Protein AF-A0A1I2LD81-F1 (afdb_monomer)

Solvent-accessible surface area (backbone atoms only — not comparable to full-atom values): 12074 Å² total; per-residue (Å²): 134,59,71,68,62,52,51,49,50,54,50,24,44,65,68,72,75,46,76,76,56,93,88,50,62,70,65,52,52,51,49,72,71,30,67,67,53,53,51,52,40,50,51,53,49,53,51,50,50,54,52,34,55,71,66,38,46,52,46,45,42,50,28,49,77,66,76,41,38,69,60,53,52,53,57,57,70,65,45,96,75,73,66,91,53,71,86,54,43,44,55,52,52,25,57,60,34,59,76,46,90,52,67,64,58,20,34,46,16,48,46,54,40,46,50,50,44,27,74,74,65,40,85,58,77,41,76,39,70,34,64,36,68,58,67,66,43,54,49,19,34,73,69,72,44,80,72,70,88,77,89,70,77,39,48,22,35,36,41,32,25,67,89,38,99,76,37,47,50,80,42,81,52,61,79,79,62,62,70,60,58,79,73,66,73,81,83,76,85,77,77,82,79,80,78,80,80,77,86,75,86,134

Radius of gyration: 21.98 Å; Cα contacts (8 Å, |Δi|>4): 200; chains: 1; bounding box: 61×32×63 Å

Structure (mmCIF, N/CA/C/O backbone):
data_AF-A0A1I2LD81-F1
#
_entry.id   AF-A0A1I2LD81-F1
#
loop_
_atom_site.group_PDB
_atom_site.id
_atom_site.type_symbol
_atom_site.label_atom_id
_atom_site.label_alt_id
_atom_site.label_comp_id
_atom_site.label_asym_id
_atom_site.label_entity_id
_atom_site.label_seq_id
_atom_site.pdbx_PDB_ins_code
_atom_site.Cartn_x
_atom_site.Cartn_y
_atom_site.Cartn_z
_atom_site.occupancy
_atom_site.B_iso_or_equiv
_atom_site.auth_seq_id
_atom_site.auth_comp_id
_atom_site.auth_asym_id
_atom_site.auth_atom_id
_atom_site.pdbx_PDB_model_num
ATOM 1 N N . MET A 1 1 ? -30.882 -4.136 26.317 1.00 70.12 1 MET A N 1
ATOM 2 C CA . MET A 1 1 ? -29.843 -4.121 25.268 1.00 70.12 1 MET A CA 1
ATOM 3 C C . MET A 1 1 ? -29.285 -5.523 25.157 1.00 70.12 1 MET A C 1
ATOM 5 O O . MET A 1 1 ? -28.938 -6.086 26.187 1.00 70.12 1 MET A O 1
ATOM 9 N N . ASP A 1 2 ? -29.280 -6.102 23.961 1.00 90.06 2 ASP A N 1
ATOM 10 C CA . ASP A 1 2 ? -28.695 -7.424 23.736 1.00 90.06 2 ASP A CA 1
ATOM 11 C C . ASP A 1 2 ? -27.157 -7.350 23.643 1.00 90.06 2 ASP A C 1
ATOM 13 O O . ASP A 1 2 ? -26.572 -6.286 23.409 1.00 90.06 2 ASP A O 1
ATOM 17 N N . LEU A 1 3 ? -26.501 -8.493 23.841 1.00 92.25 3 LEU A N 1
ATOM 18 C CA . LEU A 1 3 ? -25.042 -8.606 23.835 1.00 92.25 3 LEU A CA 1
ATOM 19 C C . LEU A 1 3 ? -24.419 -8.217 22.484 1.00 92.25 3 LEU A C 1
ATOM 21 O O . LEU A 1 3 ? -23.348 -7.613 22.459 1.00 92.25 3 LEU A O 1
ATOM 25 N N . ALA A 1 4 ? -25.073 -8.530 21.366 1.00 92.94 4 ALA A N 1
ATOM 26 C CA . ALA A 1 4 ? -24.532 -8.246 20.040 1.00 92.94 4 ALA A CA 1
ATOM 27 C C . ALA A 1 4 ? -24.503 -6.735 19.764 1.00 92.94 4 ALA A C 1
ATOM 29 O O . ALA A 1 4 ? -23.520 -6.214 19.237 1.00 92.94 4 ALA A O 1
ATOM 30 N N . SER A 1 5 ? -25.549 -6.013 20.164 1.00 90.94 5 SER A N 1
ATOM 31 C CA . SER A 1 5 ? -25.609 -4.551 20.118 1.00 90.94 5 SER A CA 1
ATOM 32 C C . SER A 1 5 ? -24.513 -3.923 20.984 1.00 90.94 5 SER A C 1
ATOM 34 O O . SER A 1 5 ? -23.819 -3.013 20.536 1.00 90.94 5 SER A O 1
ATOM 36 N N . HIS A 1 6 ? -24.283 -4.467 22.183 1.00 92.69 6 HIS A N 1
ATOM 37 C CA . HIS A 1 6 ? -23.197 -4.027 23.060 1.00 92.69 6 HIS A CA 1
ATOM 38 C C . HIS A 1 6 ? -21.809 -4.213 22.426 1.00 92.69 6 HIS A C 1
ATOM 40 O O . HIS A 1 6 ? -21.008 -3.279 22.388 1.00 92.69 6 HIS A O 1
ATOM 46 N N . GLN A 1 7 ? -21.539 -5.393 21.862 1.00 91.88 7 GLN A N 1
ATOM 47 C CA . GLN A 1 7 ? -20.273 -5.696 21.189 1.00 91.88 7 GLN A CA 1
ATOM 48 C C . GLN A 1 7 ? -20.035 -4.810 19.961 1.00 91.88 7 GLN A C 1
ATOM 50 O O . GLN A 1 7 ? -18.914 -4.354 19.750 1.00 91.88 7 GLN A O 1
ATOM 55 N N . ARG A 1 8 ? -21.078 -4.523 19.170 1.00 91.06 8 ARG A N 1
ATOM 56 C CA . ARG A 1 8 ? -20.973 -3.618 18.015 1.00 91.06 8 ARG A CA 1
ATOM 57 C C . ARG A 1 8 ? -20.619 -2.197 18.430 1.00 91.06 8 ARG A C 1
ATOM 59 O O . ARG A 1 8 ? -19.756 -1.600 17.796 1.00 91.06 8 ARG A O 1
ATOM 66 N N . ILE A 1 9 ? -21.234 -1.681 19.494 1.00 92.81 9 ILE A N 1
ATOM 67 C CA . ILE A 1 9 ? -20.924 -0.341 20.008 1.00 92.81 9 ILE A CA 1
ATOM 68 C C . ILE A 1 9 ? -19.476 -0.283 20.501 1.00 92.81 9 ILE A C 1
ATOM 70 O O . ILE A 1 9 ? -18.735 0.614 20.108 1.00 92.81 9 ILE A O 1
ATOM 74 N N . LEU A 1 10 ? -19.036 -1.260 21.299 1.00 92.00 10 LEU A N 1
ATOM 75 C CA . LEU A 1 10 ? -17.651 -1.314 21.779 1.00 92.00 10 LEU A CA 1
ATOM 76 C C . LEU A 1 10 ? -16.633 -1.444 20.638 1.00 92.00 10 LEU A C 1
ATOM 78 O O . LEU A 1 10 ? -15.607 -0.765 20.647 1.00 92.00 10 LEU A O 1
ATOM 82 N N . LEU A 1 11 ? -16.920 -2.268 19.629 1.00 88.50 11 LEU A N 1
ATOM 83 C CA . LEU A 1 11 ? -16.078 -2.377 18.440 1.00 88.50 11 LEU A CA 1
ATOM 84 C C . LEU A 1 11 ? -16.066 -1.068 17.638 1.00 88.50 11 LEU A C 1
ATOM 86 O O . LEU A 1 11 ? -15.013 -0.653 17.160 1.00 88.50 11 LEU A O 1
ATOM 90 N N . GLY A 1 12 ? -17.215 -0.404 17.508 1.00 88.94 12 GLY A N 1
ATOM 91 C CA . GLY A 1 12 ? -17.335 0.894 16.851 1.00 88.94 12 GLY A CA 1
ATOM 92 C C . GLY A 1 12 ? -16.514 1.971 17.559 1.00 88.94 12 GLY A C 1
ATOM 93 O O . GLY A 1 12 ? -15.786 2.721 16.908 1.00 88.94 12 GLY A O 1
ATOM 94 N N . LEU A 1 13 ? -16.542 1.976 18.896 1.00 90.50 13 LEU A N 1
ATOM 95 C CA . LEU A 1 13 ? -15.672 2.805 19.726 1.00 90.50 13 LEU A CA 1
ATOM 96 C C . LEU A 1 13 ? -14.201 2.470 19.456 1.00 90.50 13 LEU A C 1
ATOM 98 O O . LEU A 1 13 ? -13.441 3.358 19.094 1.00 90.50 13 LEU A O 1
ATOM 102 N N . MET A 1 14 ? -13.786 1.207 19.515 1.00 87.50 14 MET A N 1
ATOM 103 C CA . MET A 1 14 ? -12.404 0.815 19.194 1.00 87.50 14 MET A CA 1
ATOM 104 C C . MET A 1 14 ? -11.953 1.259 17.793 1.00 87.50 14 MET A C 1
ATOM 106 O O . MET A 1 14 ? -10.804 1.648 17.613 1.00 87.50 14 MET A O 1
ATOM 110 N N . ARG A 1 15 ? -12.854 1.250 16.805 1.00 82.25 15 ARG A N 1
ATOM 111 C CA . ARG A 1 15 ? -12.568 1.631 15.410 1.00 82.25 15 ARG A CA 1
ATOM 112 C C . ARG A 1 15 ? -12.744 3.121 15.109 1.00 82.25 15 ARG A C 1
ATOM 114 O O . ARG A 1 15 ? -12.556 3.505 13.963 1.00 82.25 15 ARG A O 1
ATOM 121 N N . SER A 1 16 ? -13.137 3.934 16.089 1.00 84.81 16 SER A N 1
ATOM 122 C CA . SER A 1 16 ? -13.502 5.350 15.897 1.00 84.81 16 SER A CA 1
ATOM 123 C C . SER A 1 16 ? -14.639 5.580 14.886 1.00 84.81 16 SER A C 1
ATOM 125 O O . SER A 1 16 ? -14.754 6.661 14.330 1.00 84.81 16 SER A O 1
ATOM 127 N N . THR A 1 17 ? -15.503 4.581 14.683 1.00 84.94 17 THR A N 1
ATOM 128 C CA . THR A 1 17 ? -16.673 4.637 13.774 1.00 84.94 17 THR A CA 1
ATOM 129 C C . THR A 1 17 ? -17.988 4.844 14.527 1.00 84.94 17 THR A C 1
ATOM 131 O O . THR A 1 17 ? -19.064 4.868 13.938 1.00 84.94 17 THR A O 1
ATOM 134 N N . TYR A 1 18 ? -17.911 4.972 15.853 1.00 90.00 18 TYR A N 1
ATOM 135 C CA . TYR A 1 18 ? -19.049 5.217 16.722 1.00 90.00 18 TYR A CA 1
ATOM 136 C C . TYR A 1 18 ? -18.721 6.324 17.717 1.00 90.00 18 TYR A C 1
ATOM 138 O O . TYR A 1 18 ? -17.678 6.287 18.376 1.00 90.00 18 TYR A O 1
ATOM 146 N N . GLN A 1 19 ? -19.643 7.269 17.865 1.00 91.44 19 GLN A N 1
ATOM 147 C CA . GLN A 1 19 ? -19.656 8.237 18.955 1.00 91.44 19 GLN A CA 1
ATOM 148 C C . GLN A 1 19 ? -20.952 8.055 19.749 1.00 91.44 19 GLN A C 1
ATOM 150 O O . GLN A 1 19 ? -22.021 8.046 19.137 1.00 91.44 19 GLN A O 1
ATOM 155 N N . PRO A 1 20 ? -20.885 7.901 21.085 1.00 93.69 20 PRO A N 1
ATOM 156 C CA . PRO A 1 20 ? -22.084 7.740 21.891 1.00 93.69 20 PRO A CA 1
ATOM 157 C C . PRO A 1 20 ? -23.000 8.963 21.804 1.00 93.69 20 PRO A C 1
ATOM 159 O O . PRO A 1 20 ? -22.567 10.096 22.014 1.00 93.69 20 PRO A O 1
ATOM 162 N N . GLY A 1 21 ? -24.278 8.728 21.521 1.00 93.00 21 GLY A N 1
ATOM 163 C CA . GLY A 1 21 ? -25.317 9.751 21.484 1.00 93.00 21 GLY A CA 1
ATOM 164 C C . GLY A 1 21 ? -25.981 9.978 22.845 1.00 93.00 21 GLY A C 1
ATOM 165 O O . GLY A 1 21 ? -25.757 9.251 23.813 1.00 93.00 21 GLY A O 1
ATOM 166 N N . ALA A 1 22 ? -26.869 10.971 22.922 1.00 90.12 22 ALA A N 1
ATOM 167 C CA . ALA A 1 22 ? -27.592 11.306 24.156 1.00 90.12 22 ALA A CA 1
ATOM 168 C C . ALA A 1 22 ? -28.505 10.172 24.676 1.00 90.12 22 ALA A C 1
ATOM 170 O O . ALA A 1 22 ? -28.788 10.115 25.868 1.00 90.12 22 ALA A O 1
ATOM 171 N N . GLY A 1 23 ? -28.958 9.272 23.796 1.00 90.12 23 GLY A N 1
ATOM 172 C CA . GLY A 1 23 ? -29.785 8.112 24.156 1.00 90.12 23 GLY A CA 1
ATOM 173 C C . GLY A 1 23 ? -28.995 6.878 24.604 1.00 90.12 23 GLY A C 1
ATOM 174 O O . GLY A 1 23 ? -29.600 5.877 24.987 1.00 90.12 23 GLY A O 1
ATOM 175 N N . ASP A 1 24 ? -27.664 6.928 24.547 1.00 91.94 24 ASP A N 1
ATOM 176 C CA . ASP A 1 24 ? -26.818 5.794 24.900 1.00 91.94 24 ASP A CA 1
ATOM 177 C C . ASP A 1 24 ? -26.598 5.659 26.402 1.00 91.94 24 ASP A C 1
ATOM 179 O O . ASP A 1 24 ? -26.590 6.627 27.163 1.00 91.94 24 ASP A O 1
ATOM 183 N N . ALA A 1 25 ? -26.350 4.421 26.835 1.00 92.12 25 ALA A N 1
ATOM 184 C CA . ALA A 1 25 ? -26.047 4.135 28.228 1.00 92.12 25 ALA A CA 1
ATOM 185 C C . ALA A 1 25 ? -24.808 4.929 28.708 1.00 92.12 25 ALA A C 1
ATOM 187 O O . ALA A 1 25 ? -23.799 4.969 27.994 1.00 92.12 25 ALA A O 1
ATOM 188 N N . PRO A 1 26 ? -24.800 5.454 29.954 1.00 94.56 26 PRO A N 1
ATOM 189 C CA . PRO A 1 26 ? -23.665 6.204 30.513 1.00 94.56 26 PRO A CA 1
ATOM 190 C C . PRO A 1 26 ? -22.327 5.456 30.459 1.00 94.56 26 PRO A C 1
ATOM 192 O O . PRO A 1 26 ? -21.258 6.060 30.428 1.00 94.56 26 PRO A O 1
ATOM 195 N N . TYR A 1 27 ? -22.373 4.123 30.436 1.00 94.50 27 TYR A N 1
ATOM 196 C CA . TYR A 1 27 ? -21.198 3.283 30.250 1.00 94.50 27 TYR A CA 1
ATOM 197 C C . TYR A 1 27 ? -20.431 3.602 28.955 1.00 94.50 27 TYR A C 1
ATOM 199 O O . TYR A 1 27 ? -19.212 3.730 29.014 1.00 94.50 27 TYR A O 1
ATOM 207 N N . TYR A 1 28 ? -21.109 3.795 27.820 1.00 95.62 28 TYR A N 1
ATOM 208 C CA . TYR A 1 28 ? -20.432 4.051 26.543 1.00 95.62 28 TYR A CA 1
ATOM 209 C C . TYR A 1 28 ? -19.753 5.411 26.500 1.00 95.62 28 TYR A C 1
ATOM 211 O O . TYR A 1 28 ? -18.656 5.518 25.965 1.00 95.62 28 TYR A O 1
ATOM 219 N N . HIS A 1 29 ? -20.355 6.419 27.132 1.00 95.56 29 HIS A N 1
ATOM 220 C CA . HIS A 1 29 ? -19.737 7.731 27.325 1.00 95.56 29 HIS A CA 1
ATOM 221 C C . HIS A 1 29 ? -18.449 7.627 28.151 1.00 95.56 29 HIS A C 1
ATOM 223 O O . HIS A 1 29 ? -17.425 8.191 27.770 1.00 95.56 29 HIS A O 1
ATOM 229 N N . ARG A 1 30 ? -18.460 6.835 29.235 1.00 95.75 30 ARG A N 1
ATOM 230 C CA . ARG A 1 30 ? -17.255 6.584 30.048 1.00 95.75 30 ARG A CA 1
ATOM 231 C C . ARG A 1 30 ? -16.158 5.873 29.262 1.00 95.75 30 ARG A C 1
ATOM 233 O O . ARG A 1 30 ? -15.007 6.278 29.348 1.00 95.75 30 ARG A O 1
ATOM 240 N N . VAL A 1 31 ? -16.505 4.840 28.494 1.00 95.31 31 VAL A N 1
ATOM 241 C CA . VAL A 1 31 ? -15.531 4.123 27.654 1.00 95.31 31 VAL A CA 1
ATOM 242 C C . VAL A 1 31 ? -14.970 5.049 26.573 1.00 95.31 31 VAL A C 1
ATOM 244 O O . VAL A 1 31 ? -13.756 5.107 26.403 1.00 95.31 31 VAL A O 1
ATOM 247 N N . ALA A 1 32 ? -15.822 5.820 25.892 1.00 93.94 32 ALA A N 1
ATOM 248 C CA . ALA A 1 32 ? -15.414 6.750 24.839 1.00 93.94 32 ALA A CA 1
ATOM 249 C C . ALA A 1 32 ? -14.422 7.821 25.324 1.00 93.94 32 ALA A C 1
ATOM 251 O O . ALA A 1 32 ? -13.528 8.203 24.572 1.00 93.94 32 ALA A O 1
ATOM 252 N N . GLY A 1 33 ? -14.569 8.281 26.571 1.00 93.81 33 GLY A N 1
ATOM 253 C CA . GLY A 1 33 ? -13.658 9.232 27.212 1.00 93.81 33 GLY A CA 1
ATOM 254 C C . GLY A 1 33 ? -12.500 8.598 27.989 1.00 93.81 33 GLY A C 1
ATOM 255 O O . GLY A 1 33 ? -11.747 9.328 28.629 1.00 93.81 33 GLY A O 1
ATOM 256 N N . SER A 1 34 ? -12.365 7.267 27.993 1.00 96.31 34 SER A N 1
ATOM 257 C CA . SER A 1 34 ? -11.349 6.595 28.810 1.00 96.31 34 SER A CA 1
ATOM 258 C C . SER A 1 34 ? -9.937 6.731 28.214 1.00 96.31 34 SER A C 1
ATOM 260 O O . SER A 1 34 ? -9.774 6.600 26.995 1.00 96.31 34 SER A O 1
ATOM 262 N N . PRO A 1 35 ? -8.902 6.942 29.052 1.00 94.06 35 PRO A N 1
ATOM 263 C CA . PRO A 1 35 ? -7.506 6.897 28.614 1.00 94.06 35 PRO A CA 1
ATOM 264 C C . PRO A 1 35 ? -7.128 5.549 27.989 1.00 94.06 35 PRO A C 1
ATOM 266 O O . PRO A 1 35 ? -6.460 5.516 26.961 1.00 94.06 35 PRO A O 1
ATOM 269 N N . ASP A 1 36 ? -7.638 4.446 28.541 1.00 93.75 36 ASP A N 1
ATOM 270 C CA . ASP A 1 36 ? -7.343 3.095 28.051 1.00 93.75 36 ASP A CA 1
ATOM 271 C C . ASP A 1 36 ? -7.810 2.891 26.600 1.00 93.75 36 ASP A C 1
ATOM 273 O O . ASP A 1 36 ? -7.117 2.262 25.802 1.00 93.75 36 ASP A O 1
ATOM 277 N N . LEU A 1 37 ? -8.964 3.455 26.212 1.00 91.88 37 LEU A N 1
ATOM 278 C CA . LEU A 1 37 ? -9.433 3.401 24.823 1.00 91.88 37 LEU A CA 1
ATOM 279 C C . LEU A 1 37 ? -8.536 4.222 23.886 1.00 91.88 37 LEU A C 1
ATOM 281 O O . LEU A 1 37 ? -8.297 3.808 22.749 1.00 91.88 37 LEU A O 1
ATOM 285 N N . GLN A 1 38 ? -8.055 5.384 24.338 1.00 90.06 38 GLN A N 1
ATOM 286 C CA . GLN A 1 38 ? -7.111 6.211 23.576 1.00 90.06 38 GLN A CA 1
ATOM 287 C C . GLN A 1 38 ? -5.806 5.445 23.332 1.00 90.06 38 GLN A C 1
ATOM 289 O O . GLN A 1 38 ? -5.351 5.351 22.192 1.00 90.06 38 GLN A O 1
ATOM 294 N N . GLU A 1 39 ? -5.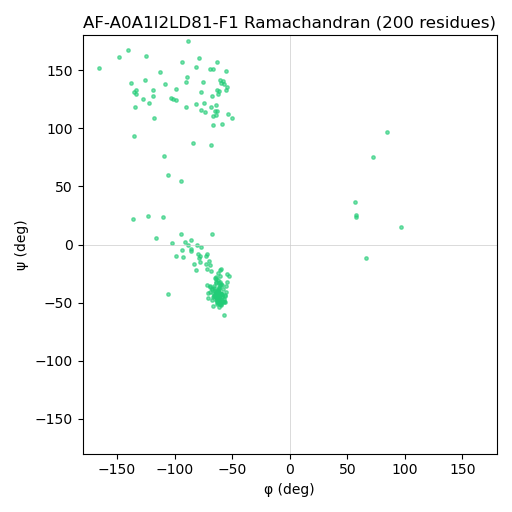254 4.828 24.377 1.00 91.69 39 GLU A N 1
ATOM 295 C CA . GLU A 1 39 ? -4.042 4.016 24.283 1.00 91.69 39 GLU A CA 1
ATOM 296 C C . GLU A 1 39 ? -4.249 2.789 23.387 1.00 91.69 39 GLU A C 1
ATOM 298 O O . GLU A 1 39 ? -3.445 2.523 22.493 1.00 91.69 39 GLU A O 1
ATOM 303 N N . ALA A 1 40 ? -5.367 2.075 23.545 1.00 88.62 40 ALA A N 1
ATOM 304 C CA . ALA A 1 40 ? -5.691 0.918 22.718 1.00 88.62 40 ALA A CA 1
ATOM 305 C C . ALA A 1 40 ? -5.783 1.283 21.226 1.00 88.62 40 ALA A C 1
ATOM 307 O O . ALA A 1 40 ? -5.252 0.562 20.379 1.00 88.62 40 ALA A O 1
ATOM 308 N N . ARG A 1 41 ? -6.399 2.424 20.890 1.00 87.06 41 ARG A N 1
ATOM 309 C CA . ARG A 1 41 ? -6.427 2.952 19.516 1.00 87.06 41 ARG A CA 1
ATOM 310 C C . ARG A 1 41 ? -5.026 3.307 19.012 1.00 87.06 41 ARG A C 1
ATOM 312 O O . ARG A 1 41 ? -4.703 2.971 17.874 1.00 87.06 41 ARG A O 1
ATOM 319 N N . GLY A 1 42 ? -4.194 3.927 19.851 1.00 87.81 42 GLY A N 1
ATOM 320 C CA . GLY A 1 42 ? -2.794 4.227 19.535 1.00 87.81 42 GLY A CA 1
ATOM 321 C C . GLY A 1 42 ? -1.988 2.965 19.218 1.00 87.81 42 GLY A C 1
ATOM 322 O O . GLY A 1 42 ? -1.305 2.895 18.199 1.00 87.81 42 GLY A O 1
ATOM 323 N N . ASN A 1 43 ? -2.153 1.917 20.023 1.00 88.44 43 ASN A N 1
ATOM 324 C CA . ASN A 1 43 ? -1.511 0.624 19.800 1.00 88.44 43 ASN A CA 1
ATOM 325 C C . ASN A 1 43 ? -1.972 -0.022 18.486 1.00 88.44 43 ASN A C 1
ATOM 327 O O . ASN A 1 43 ? -1.143 -0.502 17.714 1.00 88.44 43 ASN A O 1
ATOM 331 N N . VAL A 1 44 ? -3.277 0.000 18.189 1.00 84.38 44 VAL A N 1
ATOM 332 C CA . VAL A 1 44 ? -3.806 -0.486 16.902 1.00 84.38 44 VAL A CA 1
ATOM 333 C C . VAL A 1 44 ? -3.200 0.292 15.735 1.00 84.38 44 VAL A C 1
ATOM 335 O O . VAL A 1 44 ? -2.817 -0.319 14.739 1.00 84.38 44 VAL A O 1
ATOM 338 N N . LEU A 1 45 ? -3.079 1.616 15.852 1.00 84.75 45 LEU A N 1
ATOM 339 C CA . LEU A 1 45 ? -2.467 2.463 14.831 1.00 84.75 45 LEU A CA 1
ATOM 340 C C . LEU A 1 45 ? -1.004 2.080 14.571 1.00 84.75 45 LEU A C 1
ATOM 342 O O . LEU A 1 45 ? -0.637 1.823 13.425 1.00 84.75 45 LEU A O 1
ATOM 346 N N . LEU A 1 46 ? -0.194 1.983 15.627 1.00 88.44 46 LEU A N 1
ATOM 347 C CA . LEU A 1 46 ? 1.221 1.613 15.528 1.00 88.44 46 LEU A CA 1
ATOM 348 C C . LEU A 1 46 ? 1.404 0.238 14.880 1.00 88.44 46 LEU A C 1
ATOM 350 O O . LEU A 1 46 ? 2.251 0.071 14.005 1.00 88.44 46 LEU A O 1
ATOM 354 N N . TRP A 1 47 ? 0.570 -0.736 15.251 1.00 88.31 47 TRP A N 1
ATOM 355 C CA . TRP A 1 47 ? 0.594 -2.064 14.639 1.00 88.31 47 TRP A CA 1
ATOM 356 C C . TRP A 1 47 ? 0.265 -2.040 13.147 1.00 88.31 47 TRP A C 1
ATOM 358 O O . TRP A 1 47 ? 0.897 -2.765 12.381 1.00 88.31 47 TRP A O 1
ATOM 368 N N . ARG A 1 48 ? -0.701 -1.219 12.720 1.00 88.25 48 ARG A N 1
ATOM 369 C CA . ARG A 1 48 ? -1.043 -1.073 11.296 1.00 88.25 48 ARG A CA 1
ATOM 370 C C . ARG A 1 48 ? 0.129 -0.512 10.507 1.00 88.25 48 ARG A C 1
ATOM 372 O O . ARG A 1 48 ? 0.516 -1.106 9.507 1.00 88.25 48 ARG A O 1
ATOM 379 N N . ILE A 1 49 ? 0.719 0.582 10.989 1.00 90.06 49 ILE A N 1
ATOM 380 C CA . ILE A 1 49 ? 1.894 1.201 10.363 1.00 90.06 49 ILE A CA 1
ATOM 381 C C . ILE A 1 49 ? 3.015 0.169 10.248 1.00 90.06 49 ILE A C 1
ATOM 383 O O . ILE A 1 49 ? 3.517 -0.077 9.157 1.00 90.06 49 ILE A O 1
ATOM 387 N N . TYR A 1 50 ? 3.320 -0.526 11.343 1.00 91.38 50 TYR A N 1
ATOM 388 C CA . TYR A 1 50 ? 4.344 -1.564 11.369 1.00 91.38 50 TYR A CA 1
ATOM 389 C C . TYR A 1 50 ? 4.115 -2.678 10.333 1.00 91.38 50 TYR A C 1
ATOM 391 O O . TYR A 1 50 ? 5.055 -3.114 9.669 1.00 91.38 50 TYR A O 1
ATOM 399 N N . VAL A 1 51 ? 2.874 -3.153 10.178 1.00 91.69 51 VAL A N 1
ATOM 400 C CA . VAL A 1 51 ? 2.530 -4.173 9.172 1.00 91.69 51 VAL A CA 1
ATOM 401 C C . VAL A 1 51 ? 2.743 -3.644 7.755 1.00 91.69 51 VAL A C 1
ATOM 403 O O . VAL A 1 51 ? 3.327 -4.354 6.934 1.00 91.69 51 VAL A O 1
ATOM 406 N N . LEU A 1 52 ? 2.307 -2.414 7.472 1.00 93.69 52 LEU A N 1
ATOM 407 C CA . LEU A 1 52 ? 2.474 -1.793 6.157 1.00 93.69 52 LEU A CA 1
ATOM 408 C C . LEU A 1 52 ? 3.954 -1.602 5.818 1.00 93.69 52 LEU A C 1
ATOM 410 O O . LEU A 1 52 ? 4.390 -2.049 4.762 1.00 93.69 52 LEU A O 1
ATOM 414 N N . GLU A 1 53 ? 4.747 -1.050 6.737 1.00 94.00 53 GLU A N 1
ATOM 415 C CA . GLU A 1 53 ? 6.186 -0.842 6.533 1.00 94.00 53 GLU A CA 1
ATOM 416 C C . GLU A 1 53 ? 6.956 -2.140 6.278 1.00 94.00 53 GLU A C 1
ATOM 418 O O . GLU A 1 53 ? 7.926 -2.158 5.520 1.00 94.00 53 GLU A O 1
ATOM 423 N N . ARG A 1 54 ? 6.532 -3.240 6.906 1.00 93.75 54 ARG A N 1
ATOM 424 C CA . ARG A 1 54 ? 7.175 -4.545 6.730 1.00 93.75 54 ARG A CA 1
ATOM 425 C C . ARG A 1 54 ? 6.746 -5.292 5.476 1.00 93.75 54 ARG A C 1
ATOM 427 O O . ARG A 1 54 ? 7.473 -6.196 5.070 1.00 93.75 54 ARG A O 1
ATOM 434 N N . THR A 1 55 ? 5.579 -4.978 4.922 1.00 94.75 55 THR A N 1
ATOM 435 C CA . THR A 1 55 ? 4.997 -5.751 3.814 1.00 94.75 55 THR A CA 1
ATOM 436 C C . THR A 1 55 ? 5.114 -5.016 2.483 1.00 94.75 55 THR A C 1
ATOM 438 O O . THR A 1 55 ? 5.493 -5.631 1.493 1.00 94.75 55 THR A O 1
ATOM 441 N N . CYS A 1 56 ? 4.858 -3.708 2.471 1.00 96.56 56 CYS A N 1
ATOM 442 C CA . CYS A 1 56 ? 4.901 -2.850 1.286 1.00 96.56 56 CYS A CA 1
ATOM 443 C C . CYS A 1 56 ? 6.275 -2.176 1.159 1.00 96.56 56 CYS A C 1
ATOM 445 O O . CYS A 1 56 ? 6.379 -0.950 1.168 1.00 96.56 56 CYS A O 1
ATOM 447 N N . VAL A 1 57 ? 7.341 -2.978 1.160 1.00 96.81 57 VAL A N 1
ATOM 448 C CA . VAL A 1 57 ? 8.728 -2.520 1.331 1.00 96.81 57 VAL A CA 1
ATOM 449 C C . VAL A 1 57 ? 9.129 -1.485 0.281 1.00 96.81 57 VAL A C 1
ATOM 451 O O . VAL A 1 57 ? 9.694 -0.452 0.641 1.00 96.81 57 VAL A O 1
ATOM 454 N N . LEU A 1 58 ? 8.838 -1.741 -0.997 1.00 98.06 58 LEU A N 1
ATOM 455 C CA . LEU A 1 58 ? 9.262 -0.866 -2.092 1.00 98.06 58 LEU A CA 1
ATOM 456 C C . LEU A 1 58 ? 8.486 0.447 -2.071 1.00 98.06 58 LEU A C 1
ATOM 458 O O . LEU A 1 58 ? 9.071 1.524 -2.175 1.00 98.06 58 LEU A O 1
ATOM 462 N N . THR A 1 59 ? 7.169 0.357 -1.902 1.00 98.06 59 THR A N 1
ATOM 463 C CA . THR A 1 59 ? 6.295 1.530 -1.888 1.00 98.06 59 THR A CA 1
ATOM 464 C C . THR A 1 59 ? 6.561 2.407 -0.669 1.00 98.06 59 THR A C 1
ATOM 466 O O . THR A 1 59 ? 6.634 3.627 -0.789 1.00 98.06 59 THR A O 1
ATOM 469 N N . VAL A 1 60 ? 6.755 1.806 0.507 1.00 97.81 60 VAL A N 1
ATOM 470 C CA . VAL A 1 60 ? 7.080 2.541 1.737 1.00 97.81 60 VAL A CA 1
ATOM 471 C C . VAL A 1 60 ? 8.435 3.228 1.621 1.00 97.81 60 VAL A C 1
ATOM 473 O O . VAL A 1 60 ? 8.556 4.381 2.027 1.00 97.81 60 VAL A O 1
ATOM 476 N N . GLU A 1 61 ? 9.442 2.563 1.051 1.00 98.25 61 GLU A N 1
ATOM 477 C CA . GLU A 1 61 ? 10.745 3.188 0.824 1.00 98.25 61 GLU A CA 1
ATOM 478 C C . GLU A 1 61 ? 10.648 4.356 -0.165 1.00 98.25 61 GLU A C 1
ATOM 480 O O . GLU A 1 61 ? 11.181 5.429 0.108 1.00 98.25 61 GLU A O 1
ATOM 485 N N . LEU A 1 62 ? 9.891 4.203 -1.255 1.00 97.81 62 LEU A N 1
ATOM 486 C CA . LEU A 1 62 ? 9.659 5.283 -2.214 1.00 97.81 62 LEU A CA 1
ATOM 487 C C . LEU A 1 62 ? 9.013 6.504 -1.547 1.00 97.81 62 LEU A C 1
ATOM 489 O O . LEU A 1 62 ? 9.494 7.626 -1.703 1.00 97.81 62 LEU A O 1
ATOM 493 N N . LEU A 1 63 ? 7.939 6.290 -0.785 1.00 97.81 63 LEU A N 1
ATOM 494 C CA . LEU A 1 63 ? 7.242 7.364 -0.076 1.00 97.81 63 LEU A CA 1
ATOM 495 C C . LEU A 1 63 ? 8.131 8.024 0.985 1.00 97.81 63 LEU A C 1
ATOM 497 O O . LEU A 1 63 ? 8.010 9.225 1.225 1.00 97.81 63 LEU A O 1
ATOM 501 N N . ARG A 1 64 ? 9.025 7.256 1.619 1.00 97.19 64 ARG A N 1
ATOM 502 C CA . ARG A 1 64 ? 9.992 7.767 2.596 1.00 97.19 64 ARG A CA 1
ATOM 503 C C . ARG A 1 64 ? 11.021 8.674 1.932 1.00 97.19 64 ARG A C 1
ATOM 505 O O . ARG A 1 64 ? 11.245 9.771 2.429 1.00 97.19 64 ARG A O 1
ATOM 512 N N . GLN A 1 65 ? 11.604 8.251 0.811 1.00 96.50 65 GLN A N 1
ATOM 513 C CA . GLN A 1 65 ? 12.560 9.070 0.058 1.00 96.50 65 GLN A CA 1
ATOM 514 C C . GLN A 1 65 ? 11.920 10.338 -0.522 1.00 96.50 65 GLN A C 1
ATOM 516 O O . GLN A 1 65 ? 12.597 11.349 -0.674 1.00 96.50 65 GLN A O 1
ATOM 521 N N . ALA A 1 66 ? 10.620 10.294 -0.818 1.00 95.12 66 ALA A N 1
ATOM 522 C CA . ALA A 1 66 ? 9.839 11.446 -1.259 1.00 95.12 66 ALA A CA 1
ATOM 523 C C . ALA A 1 66 ? 9.271 12.300 -0.102 1.00 95.12 66 ALA A C 1
ATOM 525 O O . ALA A 1 66 ? 8.531 13.240 -0.368 1.00 95.12 66 ALA A O 1
ATOM 526 N N . GLU A 1 67 ? 9.584 11.977 1.160 1.00 96.75 67 GLU A N 1
ATOM 527 C CA . GLU A 1 67 ? 9.123 12.681 2.373 1.00 96.75 67 GLU A CA 1
ATOM 528 C C . GLU A 1 67 ? 7.588 12.764 2.546 1.00 96.75 67 GLU A C 1
ATOM 530 O O . GLU A 1 67 ? 7.076 13.608 3.279 1.00 96.75 67 GLU A O 1
ATOM 535 N N . VAL A 1 68 ? 6.834 11.847 1.929 1.00 96.81 68 VAL A N 1
ATOM 536 C CA . VAL A 1 68 ? 5.352 11.825 1.937 1.00 96.81 68 VAL A CA 1
ATOM 537 C C . VAL A 1 68 ? 4.752 10.592 2.626 1.00 96.81 68 VAL A C 1
ATOM 539 O O . VAL A 1 68 ? 3.535 10.402 2.629 1.00 96.81 68 VAL A O 1
ATOM 542 N N . LEU A 1 69 ? 5.581 9.738 3.236 1.00 95.56 69 LEU A N 1
ATOM 543 C CA . LEU A 1 69 ? 5.133 8.495 3.878 1.00 95.56 69 LEU A CA 1
ATOM 544 C C . LEU A 1 69 ? 4.077 8.725 4.967 1.00 95.56 69 LEU A C 1
ATOM 546 O O . LEU A 1 69 ? 3.035 8.071 4.952 1.00 95.56 69 LEU A O 1
ATOM 550 N N . GLU A 1 70 ? 4.328 9.650 5.895 1.00 92.69 70 GLU A N 1
ATOM 551 C CA . GLU A 1 70 ? 3.402 9.911 7.004 1.00 92.69 70 GLU A CA 1
ATOM 552 C C . GLU A 1 70 ? 2.050 10.420 6.484 1.00 92.69 70 GLU A C 1
ATOM 554 O O . GLU A 1 70 ? 0.998 9.952 6.917 1.00 92.69 70 GLU A O 1
ATOM 559 N N . GLU A 1 71 ? 2.061 11.322 5.498 1.00 93.81 71 GLU A N 1
ATOM 560 C CA . GLU A 1 71 ? 0.835 11.830 4.879 1.00 93.81 71 GLU A CA 1
ATOM 561 C C . GLU A 1 71 ? 0.026 10.701 4.227 1.00 93.81 71 GLU A C 1
ATOM 563 O O . GLU A 1 71 ? -1.177 10.582 4.479 1.00 93.81 71 GLU A O 1
ATOM 568 N N . ALA A 1 72 ? 0.685 9.833 3.455 1.00 94.12 72 ALA A N 1
ATOM 569 C CA . ALA A 1 72 ? 0.047 8.704 2.787 1.00 94.12 72 ALA A CA 1
ATOM 570 C C . ALA A 1 72 ? -0.555 7.698 3.784 1.00 94.12 72 ALA A C 1
ATOM 572 O O . ALA A 1 72 ? -1.695 7.257 3.608 1.00 94.12 72 ALA A O 1
ATOM 573 N N . LEU A 1 73 ? 0.170 7.367 4.860 1.00 92.12 73 LEU A N 1
ATOM 574 C CA . LEU A 1 73 ? -0.314 6.475 5.918 1.00 92.12 73 LEU A CA 1
ATOM 575 C C . LEU A 1 73 ? -1.529 7.071 6.633 1.00 92.12 73 LEU A C 1
ATOM 577 O O . LEU A 1 73 ? -2.541 6.390 6.802 1.00 92.12 73 LEU A O 1
ATOM 581 N N . GLN A 1 74 ? -1.476 8.350 7.007 1.00 89.12 74 GLN A N 1
ATOM 582 C CA . GLN A 1 74 ? -2.596 9.027 7.663 1.00 89.12 74 GLN A CA 1
ATOM 583 C C . GLN A 1 74 ? -3.808 9.167 6.735 1.00 89.12 74 GLN A C 1
ATOM 585 O O . GLN A 1 74 ? -4.949 9.062 7.190 1.00 89.12 74 GLN A O 1
ATOM 590 N N . ALA A 1 75 ? -3.598 9.415 5.440 1.00 90.12 75 ALA A N 1
ATOM 591 C CA . ALA A 1 75 ? -4.671 9.470 4.450 1.00 90.12 75 ALA A CA 1
ATOM 592 C C . ALA A 1 75 ? -5.358 8.107 4.291 1.00 90.12 75 ALA A C 1
ATOM 594 O O . ALA A 1 75 ? -6.588 8.038 4.334 1.00 90.12 75 ALA A O 1
ATOM 595 N N . PHE A 1 76 ? -4.578 7.027 4.197 1.00 90.50 76 PHE A N 1
ATOM 596 C CA . PHE A 1 76 ? -5.105 5.667 4.148 1.00 90.50 76 PHE A CA 1
ATOM 597 C C . PHE A 1 76 ? -5.885 5.331 5.423 1.00 90.50 76 PHE A C 1
ATOM 599 O O . PHE A 1 76 ? -7.060 4.981 5.359 1.00 90.50 76 PHE A O 1
ATOM 606 N N . ILE A 1 77 ? -5.271 5.509 6.596 1.00 84.38 77 ILE A N 1
ATOM 607 C CA . ILE A 1 77 ? -5.837 5.115 7.895 1.00 84.38 77 ILE A CA 1
ATOM 608 C C . ILE A 1 77 ? -7.135 5.862 8.225 1.00 84.38 77 ILE A C 1
ATOM 610 O O . ILE A 1 77 ? -8.006 5.301 8.895 1.00 84.38 77 ILE A O 1
ATOM 614 N N . ARG A 1 78 ? -7.283 7.103 7.743 1.00 81.69 78 ARG A N 1
ATOM 615 C CA . ARG A 1 78 ? -8.512 7.894 7.897 1.00 81.69 78 ARG A CA 1
ATOM 616 C C . ARG A 1 78 ? -9.691 7.378 7.074 1.00 81.69 78 ARG A C 1
ATOM 618 O O . ARG A 1 78 ? -10.817 7.780 7.356 1.00 81.69 78 ARG A O 1
ATOM 625 N N . GLN A 1 79 ? -9.492 6.491 6.099 1.00 78.75 79 GLN A N 1
ATOM 626 C CA . GLN A 1 79 ? -10.620 5.862 5.415 1.00 78.75 79 GLN A CA 1
ATOM 627 C C . GLN A 1 79 ? -11.364 4.922 6.373 1.00 78.75 79 GLN A C 1
ATOM 629 O O . 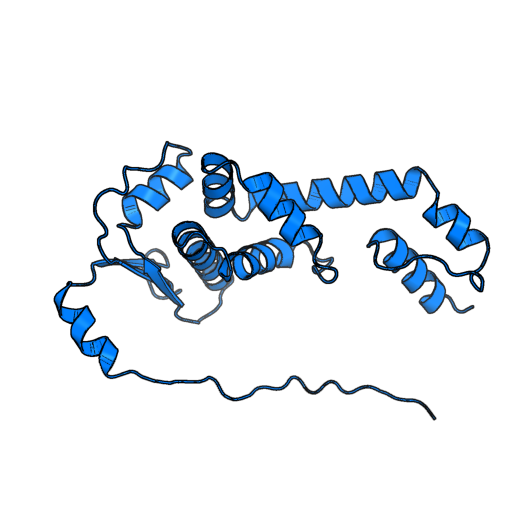GLN A 1 79 ? -10.824 3.923 6.850 1.00 78.75 79 GLN A O 1
ATOM 634 N N . GLU A 1 80 ? -12.640 5.221 6.634 1.00 55.91 80 GLU A N 1
ATOM 635 C CA . GLU A 1 80 ? -13.451 4.604 7.699 1.00 55.91 80 GLU A CA 1
ATOM 636 C C . GLU A 1 80 ? -13.782 3.106 7.511 1.00 55.91 80 GLU A C 1
ATOM 638 O O . GLU A 1 80 ? -14.559 2.538 8.276 1.00 55.91 80 GLU A O 1
ATOM 643 N N . ASN A 1 81 ? -13.183 2.417 6.536 1.00 64.81 81 ASN A N 1
ATOM 644 C CA . ASN A 1 81 ? -13.549 1.042 6.198 1.00 64.81 81 ASN A CA 1
ATOM 645 C C . ASN A 1 81 ? -12.377 0.085 5.949 1.00 64.81 81 ASN A C 1
ATOM 647 O O . ASN A 1 81 ? -12.556 -0.965 5.332 1.00 64.81 81 ASN A O 1
ATOM 651 N N . ILE A 1 82 ? -11.188 0.392 6.473 1.00 69.12 82 ILE A N 1
ATOM 652 C CA . ILE A 1 82 ? -10.072 -0.560 6.421 1.00 69.12 82 ILE A CA 1
ATOM 653 C C . ILE A 1 82 ? -10.426 -1.822 7.217 1.00 69.12 82 ILE A C 1
ATOM 655 O O . ILE A 1 82 ? -10.910 -1.762 8.357 1.00 69.12 82 ILE A O 1
ATOM 659 N N . SER A 1 83 ? -10.170 -2.973 6.592 1.00 69.88 83 SER A N 1
ATOM 660 C CA . SER A 1 83 ? -10.381 -4.293 7.178 1.00 69.88 83 SER A CA 1
ATOM 661 C C . SER A 1 83 ? -9.658 -4.431 8.530 1.00 69.88 83 SER A C 1
ATOM 663 O O . SER A 1 83 ? -8.492 -4.042 8.657 1.00 69.88 83 SER A O 1
ATOM 665 N N . PRO A 1 84 ? -10.310 -5.001 9.563 1.00 68.38 84 PRO A N 1
ATOM 666 C CA . PRO A 1 84 ? -9.654 -5.264 10.843 1.00 68.38 84 PRO A CA 1
ATOM 667 C C . PRO A 1 84 ? -8.596 -6.374 10.744 1.00 68.38 84 PRO A C 1
ATOM 669 O O . PRO A 1 84 ? -7.742 -6.482 11.620 1.00 68.38 84 PRO A O 1
ATOM 672 N N . PHE A 1 85 ? -8.643 -7.183 9.687 1.00 76.56 85 PHE A N 1
ATOM 673 C CA . PHE A 1 85 ? -7.714 -8.275 9.436 1.00 76.56 85 PHE A CA 1
ATOM 674 C C . PHE A 1 85 ? -6.422 -7.735 8.819 1.00 76.56 85 PHE A C 1
ATOM 676 O O . PHE A 1 85 ? -6.438 -7.098 7.762 1.00 76.56 85 PHE A O 1
ATOM 683 N N . ARG A 1 86 ? -5.304 -7.979 9.505 1.00 77.00 86 ARG A N 1
ATOM 684 C CA . ARG A 1 86 ? -3.981 -7.429 9.170 1.00 77.00 86 ARG A CA 1
ATOM 685 C C . ARG A 1 86 ? -3.484 -7.865 7.792 1.00 77.00 86 ARG A C 1
ATOM 687 O O . ARG A 1 86 ? -2.818 -7.090 7.123 1.00 77.00 86 ARG A O 1
ATOM 694 N N . 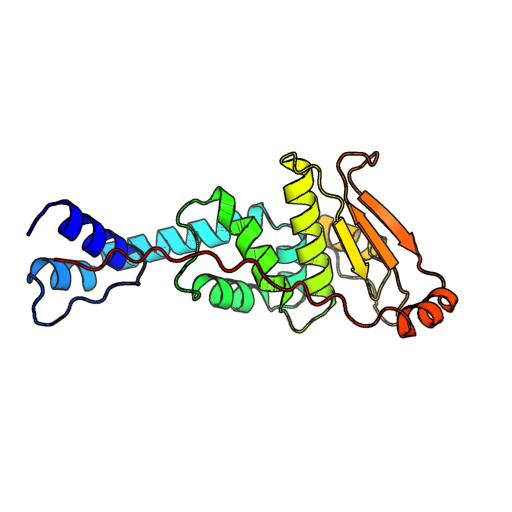GLU A 1 87 ? -3.837 -9.070 7.365 1.00 80.81 87 GLU A N 1
ATOM 695 C CA . GLU A 1 87 ? -3.423 -9.682 6.103 1.00 80.81 87 GLU A CA 1
ATOM 696 C C . GLU A 1 87 ? -3.940 -8.930 4.869 1.00 80.81 87 GLU A C 1
ATOM 698 O O . GLU A 1 87 ? -3.263 -8.902 3.849 1.00 80.81 87 GLU A O 1
ATOM 703 N N . TYR A 1 88 ? -5.080 -8.240 4.968 1.00 86.31 88 TYR A N 1
ATOM 704 C CA . TYR A 1 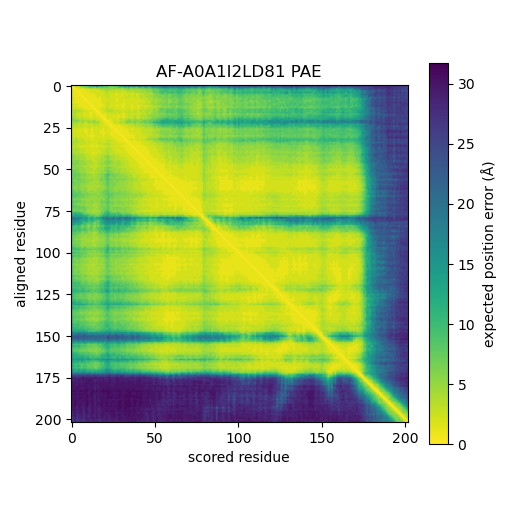88 ? -5.635 -7.485 3.839 1.00 86.31 88 TYR A CA 1
ATOM 705 C C . TYR A 1 88 ? -5.191 -6.018 3.805 1.00 86.31 88 TYR A C 1
ATOM 707 O O . TYR A 1 88 ? -5.442 -5.328 2.818 1.00 86.31 88 TYR A O 1
ATOM 715 N N . GLN A 1 89 ? -4.555 -5.514 4.867 1.00 89.56 89 GLN A N 1
ATOM 716 C CA . GLN A 1 89 ? -4.160 -4.103 4.946 1.00 89.56 89 GLN A CA 1
ATOM 717 C C . GLN A 1 89 ? -3.089 -3.720 3.916 1.00 89.56 89 GLN A C 1
ATOM 719 O O . GLN A 1 89 ? -3.278 -2.688 3.276 1.00 89.56 89 GLN A O 1
ATOM 724 N N . PRO A 1 90 ? -2.026 -4.520 3.689 1.00 93.69 90 PRO A N 1
ATOM 725 C CA . PRO A 1 90 ? -1.038 -4.233 2.650 1.00 93.69 90 PRO A CA 1
ATOM 726 C C . PRO A 1 90 ? -1.659 -4.104 1.256 1.00 93.69 90 PRO A C 1
ATOM 728 O O . PRO A 1 90 ? -1.439 -3.107 0.575 1.00 93.69 90 PRO A O 1
ATOM 731 N N . LEU A 1 91 ? -2.503 -5.067 0.864 1.00 93.81 91 LEU A N 1
ATOM 732 C CA . LEU A 1 91 ? -3.165 -5.061 -0.444 1.00 93.81 91 LEU A CA 1
ATOM 733 C C . LEU A 1 91 ? -4.058 -3.825 -0.611 1.00 93.81 91 LEU A C 1
ATOM 735 O O . LEU A 1 91 ? -3.995 -3.156 -1.638 1.00 93.81 91 LEU A O 1
ATOM 739 N N . ALA A 1 92 ? -4.851 -3.494 0.412 1.00 92.62 92 ALA A N 1
ATOM 740 C CA . ALA A 1 92 ? -5.715 -2.317 0.393 1.00 92.62 92 ALA A CA 1
ATOM 741 C C . ALA A 1 92 ? -4.923 -1.000 0.353 1.00 92.62 92 ALA A C 1
ATOM 743 O O . ALA A 1 92 ? -5.350 -0.052 -0.300 1.00 92.62 92 ALA A O 1
ATOM 744 N N . PHE A 1 93 ? -3.776 -0.931 1.032 1.00 95.12 93 PHE A N 1
ATOM 745 C CA . PHE A 1 93 ? -2.909 0.247 1.017 1.00 95.12 93 PHE A CA 1
ATOM 746 C C . PHE A 1 93 ? -2.287 0.481 -0.363 1.00 95.12 93 PHE A C 1
ATOM 748 O O . PHE A 1 93 ? 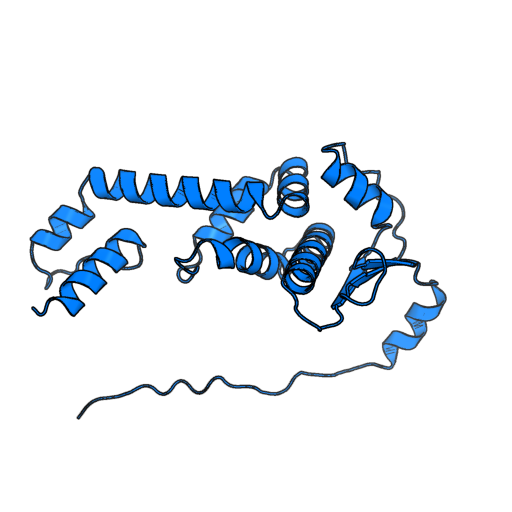-2.300 1.604 -0.863 1.00 95.12 93 PHE A O 1
ATOM 755 N N . LEU A 1 94 ? -1.784 -0.576 -1.002 1.00 96.62 94 LEU A N 1
ATOM 756 C CA . LEU A 1 94 ? -1.210 -0.481 -2.344 1.00 96.62 94 LEU A CA 1
ATOM 757 C C . LEU A 1 94 ? -2.275 -0.149 -3.401 1.00 96.62 94 LEU A C 1
ATOM 759 O O . LEU A 1 94 ? -2.023 0.659 -4.291 1.00 96.62 94 LEU A O 1
ATOM 763 N N . ASP A 1 95 ? -3.481 -0.713 -3.276 1.00 95.31 95 ASP A N 1
ATOM 764 C CA . ASP A 1 95 ? -4.622 -0.384 -4.140 1.00 95.31 95 ASP A CA 1
ATOM 765 C C . ASP A 1 95 ? -5.052 1.085 -3.978 1.00 95.31 95 ASP A C 1
ATOM 767 O O . ASP A 1 95 ? -5.232 1.797 -4.965 1.00 95.31 95 ASP A O 1
ATOM 771 N N . PHE A 1 96 ? -5.104 1.581 -2.735 1.00 94.81 96 PHE A N 1
ATOM 772 C CA . PHE A 1 96 ? -5.377 2.988 -2.423 1.00 94.81 96 PHE A CA 1
ATOM 773 C C . PHE A 1 96 ? -4.399 3.948 -3.122 1.00 94.81 96 PHE A C 1
ATOM 775 O O . PHE A 1 96 ? -4.817 4.979 -3.656 1.00 94.81 96 PHE A O 1
ATOM 782 N N . LEU A 1 97 ? -3.112 3.599 -3.176 1.00 96.44 97 LEU A N 1
ATOM 783 C CA . LEU A 1 97 ? -2.084 4.405 -3.840 1.00 96.44 97 LEU A CA 1
ATOM 784 C C . LEU A 1 97 ? -2.175 4.391 -5.373 1.00 96.44 97 LEU A C 1
ATOM 786 O O . LEU A 1 97 ? -1.534 5.217 -6.021 1.00 96.44 97 LEU A O 1
ATOM 790 N N . GLY A 1 98 ? -3.028 3.549 -5.966 1.00 93.50 98 GLY A N 1
ATOM 791 C CA . GLY A 1 98 ? -3.331 3.593 -7.398 1.00 93.50 98 GLY A CA 1
ATOM 792 C C . GLY A 1 98 ? -3.937 4.926 -7.864 1.00 93.50 98 GLY A C 1
ATOM 793 O O . GLY A 1 98 ? -3.844 5.262 -9.041 1.00 93.50 98 GLY A O 1
ATOM 794 N N . GLY A 1 99 ? -4.525 5.707 -6.948 1.00 91.44 99 GLY A N 1
ATOM 795 C CA . GLY A 1 99 ? -5.044 7.055 -7.210 1.00 91.44 99 GLY A CA 1
ATOM 796 C C . GLY A 1 99 ? -4.075 8.200 -6.888 1.00 91.44 99 GLY A C 1
ATOM 797 O O . GLY A 1 99 ? -4.504 9.353 -6.855 1.00 91.44 99 GLY A O 1
ATOM 798 N N . HIS A 1 100 ? -2.806 7.908 -6.586 1.00 95.44 100 HIS A N 1
ATOM 799 C CA . HIS A 1 100 ? -1.826 8.920 -6.189 1.00 95.44 100 HIS A CA 1
ATOM 800 C C . HIS A 1 100 ? -1.448 9.859 -7.352 1.00 95.44 100 HIS A C 1
ATOM 802 O O . HIS A 1 100 ? -1.467 9.471 -8.518 1.00 95.44 100 HIS A O 1
ATOM 808 N N . ALA A 1 101 ? -1.084 11.107 -7.035 1.00 93.88 101 ALA A N 1
ATOM 809 C CA . ALA A 1 101 ? -0.754 12.117 -8.045 1.00 93.88 101 ALA A CA 1
ATOM 810 C C . ALA A 1 101 ? 0.597 11.865 -8.742 1.00 93.88 101 ALA A C 1
ATOM 812 O O . ALA A 1 101 ? 0.736 12.163 -9.926 1.00 93.88 101 ALA A O 1
ATOM 813 N N . ASP A 1 102 ? 1.585 11.328 -8.018 1.00 93.38 102 ASP A N 1
ATOM 814 C CA . ASP A 1 102 ? 2.880 10.921 -8.582 1.00 93.38 102 ASP A CA 1
ATOM 815 C C . ASP A 1 102 ? 2.750 9.580 -9.341 1.00 93.38 102 ASP A C 1
ATOM 817 O O . ASP A 1 102 ? 2.494 8.551 -8.701 1.00 93.38 102 ASP A O 1
ATOM 821 N N . PRO A 1 103 ? 2.978 9.549 -10.672 1.00 92.88 103 PRO A N 1
ATOM 822 C CA . PRO A 1 103 ? 2.908 8.327 -11.474 1.00 92.88 103 PRO A CA 1
ATOM 823 C C . PRO A 1 103 ? 3.893 7.237 -11.045 1.00 92.88 103 PRO A C 1
ATOM 825 O O . PRO A 1 103 ? 3.627 6.053 -11.271 1.00 92.88 103 PRO A O 1
ATOM 828 N N . LEU A 1 104 ? 5.029 7.597 -10.438 1.00 94.50 104 LEU A N 1
ATOM 829 C CA . LEU A 1 104 ? 5.981 6.602 -9.959 1.00 94.50 104 LEU A CA 1
ATOM 830 C C . LEU A 1 104 ? 5.432 5.860 -8.739 1.00 94.50 104 LEU A C 1
ATOM 832 O O . LEU A 1 104 ? 5.542 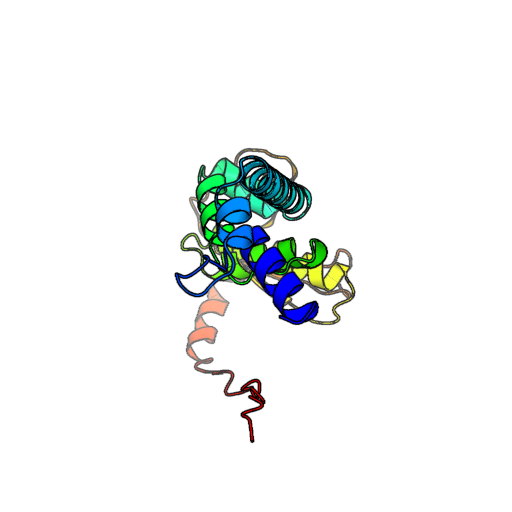4.638 -8.674 1.00 94.50 104 LEU A O 1
ATOM 836 N N . VAL A 1 105 ? 4.791 6.579 -7.812 1.00 96.56 105 VAL A N 1
ATOM 837 C CA . VAL A 1 105 ? 4.112 5.973 -6.654 1.00 96.56 105 VAL A CA 1
ATOM 838 C C . VAL A 1 105 ? 3.019 5.017 -7.121 1.00 96.56 105 VAL A C 1
ATOM 840 O O . VAL A 1 105 ? 2.927 3.896 -6.620 1.00 96.56 105 VAL A O 1
ATOM 843 N N . VAL A 1 106 ? 2.241 5.414 -8.131 1.00 96.88 106 VAL A N 1
ATOM 844 C CA . VAL A 1 106 ? 1.242 4.533 -8.751 1.00 96.88 106 VAL A CA 1
ATOM 845 C C . VAL A 1 106 ? 1.918 3.287 -9.332 1.00 96.88 106 VAL A C 1
ATOM 847 O O . VAL A 1 106 ? 1.541 2.173 -8.994 1.00 96.88 106 VAL A O 1
ATOM 850 N N . SER A 1 107 ?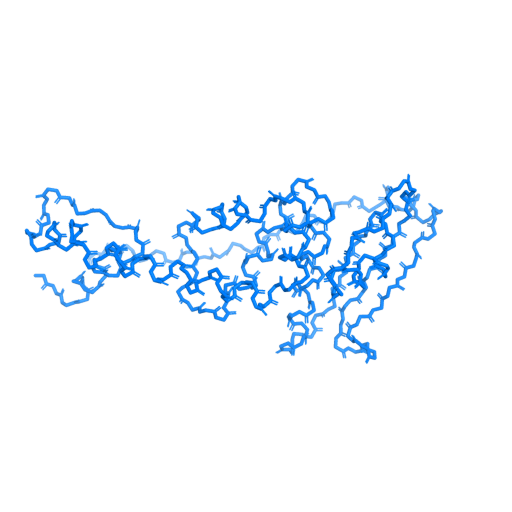 2.960 3.444 -10.146 1.00 97.12 107 SER A N 1
ATOM 851 C CA . SER A 1 107 ? 3.611 2.308 -10.818 1.00 97.12 107 SER A CA 1
ATOM 852 C C . SER A 1 107 ? 4.234 1.319 -9.824 1.00 97.12 107 SER A C 1
ATOM 854 O O . SER A 1 107 ? 4.010 0.113 -9.927 1.00 97.12 107 SER A O 1
ATOM 856 N N . VAL A 1 108 ? 4.957 1.815 -8.813 1.00 98.00 108 VAL A N 1
ATOM 857 C CA . VAL A 1 108 ? 5.580 0.971 -7.780 1.00 98.00 108 VAL A CA 1
ATOM 858 C C . VAL A 1 108 ? 4.527 0.271 -6.923 1.00 98.00 108 VAL A C 1
ATOM 860 O O . VAL A 1 108 ? 4.640 -0.936 -6.710 1.00 98.00 108 VAL A O 1
ATOM 863 N N . SER A 1 109 ? 3.479 0.981 -6.493 1.00 98.00 109 SER A N 1
ATOM 864 C CA . SER A 1 109 ? 2.416 0.374 -5.680 1.00 98.00 109 SER A CA 1
ATOM 865 C C . SER A 1 109 ? 1.645 -0.703 -6.440 1.00 98.00 109 SER A C 1
ATOM 867 O O . SER A 1 109 ? 1.393 -1.774 -5.891 1.00 98.00 109 SER A O 1
ATOM 869 N N . GLN A 1 110 ? 1.333 -0.477 -7.720 1.00 98.19 110 GLN A N 1
ATOM 870 C CA . GLN A 1 110 ? 0.654 -1.468 -8.557 1.00 98.19 110 GLN A CA 1
ATOM 871 C C . GLN A 1 110 ? 1.544 -2.674 -8.876 1.00 98.19 110 GLN A C 1
ATOM 873 O O . GLN A 1 110 ? 1.057 -3.805 -8.892 1.00 98.19 110 GLN A O 1
ATOM 878 N N . PHE A 1 111 ? 2.846 -2.462 -9.082 1.00 98.19 111 PHE A N 1
ATOM 879 C CA . PHE A 1 111 ? 3.802 -3.556 -9.245 1.00 98.19 111 PHE A CA 1
ATOM 880 C C . PHE A 1 111 ? 3.886 -4.419 -7.985 1.00 98.19 111 PHE A C 1
ATOM 882 O O . PHE A 1 111 ? 3.742 -5.638 -8.065 1.00 98.19 111 PHE A O 1
ATOM 889 N N . GLU A 1 112 ? 4.072 -3.792 -6.822 1.00 97.81 112 GLU A N 1
ATOM 890 C CA . GLU A 1 112 ? 4.160 -4.498 -5.545 1.00 97.81 112 GLU A CA 1
ATOM 891 C C . GLU A 1 112 ? 2.850 -5.241 -5.234 1.00 97.81 112 GLU A C 1
ATOM 893 O O . GLU A 1 112 ? 2.885 -6.412 -4.854 1.00 97.81 112 GLU A O 1
ATOM 898 N N . LEU A 1 113 ? 1.694 -4.624 -5.509 1.00 97.56 113 LEU A N 1
ATOM 899 C CA . LEU A 1 113 ? 0.372 -5.237 -5.351 1.00 97.56 113 LEU A CA 1
ATOM 900 C C . LEU A 1 113 ? 0.197 -6.476 -6.233 1.00 97.56 113 LEU A C 1
ATOM 902 O O . LEU A 1 113 ? -0.225 -7.528 -5.750 1.00 97.56 113 LEU A O 1
ATOM 906 N N . ALA A 1 114 ? 0.499 -6.354 -7.527 1.00 97.56 114 ALA A N 1
ATOM 907 C CA . ALA A 1 114 ? 0.391 -7.455 -8.476 1.00 97.56 114 ALA A CA 1
ATOM 908 C C . ALA A 1 114 ? 1.324 -8.609 -8.093 1.00 97.56 114 ALA A C 1
ATOM 910 O O . ALA A 1 114 ? 0.910 -9.769 -8.092 1.00 97.56 114 ALA A O 1
ATOM 911 N N . LEU A 1 115 ? 2.560 -8.292 -7.698 1.00 96.81 115 LEU A N 1
ATOM 912 C CA . LEU A 1 115 ? 3.531 -9.286 -7.259 1.00 96.81 115 LEU A CA 1
ATOM 913 C C . LEU A 1 115 ? 3.059 -10.014 -5.995 1.00 96.81 115 LEU A C 1
ATOM 915 O O . LEU A 1 115 ? 3.205 -11.231 -5.910 1.00 96.81 115 LEU A O 1
ATOM 919 N N . MET A 1 116 ? 2.464 -9.304 -5.032 1.00 95.44 116 MET A N 1
ATOM 920 C CA . MET A 1 116 ? 1.872 -9.923 -3.842 1.00 95.44 116 MET A CA 1
ATOM 921 C C . MET A 1 116 ? 0.745 -10.893 -4.206 1.00 95.44 116 MET A C 1
ATOM 923 O O . MET A 1 116 ? 0.788 -12.045 -3.780 1.00 95.44 116 MET A O 1
ATOM 927 N N . LYS A 1 117 ? -0.210 -10.473 -5.046 1.00 95.38 117 LYS A N 1
ATOM 928 C CA . LYS A 1 117 ? -1.331 -11.326 -5.479 1.00 95.38 117 LYS A CA 1
ATOM 929 C C . LYS A 1 117 ? -0.850 -12.599 -6.174 1.00 95.38 117 LYS A C 1
ATOM 931 O O . LYS A 1 117 ? -1.259 -13.698 -5.809 1.00 95.38 117 LYS A O 1
ATOM 936 N N . VAL A 1 118 ? 0.069 -12.462 -7.131 1.00 96.31 118 VAL A N 1
ATOM 937 C CA . VAL A 1 118 ? 0.638 -13.606 -7.860 1.00 96.31 118 VAL A CA 1
ATOM 938 C C . VAL A 1 118 ? 1.397 -14.544 -6.917 1.00 96.31 118 VAL A C 1
ATOM 940 O O . VAL A 1 118 ? 1.257 -15.762 -7.013 1.00 96.31 118 VAL A O 1
ATOM 943 N N . ARG A 1 119 ? 2.156 -14.007 -5.952 1.00 93.88 119 ARG A N 1
ATOM 944 C CA . ARG A 1 119 ? 2.847 -14.815 -4.929 1.00 93.88 119 ARG A CA 1
ATOM 945 C C . ARG A 1 119 ? 1.892 -15.571 -4.006 1.00 93.88 119 ARG A C 1
ATOM 947 O O . ARG A 1 119 ? 2.260 -16.634 -3.513 1.00 93.88 119 ARG A O 1
ATOM 954 N N . GLU A 1 120 ? 0.699 -15.036 -3.771 1.00 92.31 120 GLU A N 1
ATOM 955 C CA . GLU A 1 120 ? -0.370 -15.686 -3.004 1.00 92.31 120 GLU A CA 1
ATOM 956 C C . GLU A 1 120 ? -1.160 -16.722 -3.826 1.00 92.31 120 GLU A C 1
ATOM 958 O O . GLU A 1 120 ? -2.041 -17.393 -3.289 1.00 92.31 120 GLU A O 1
ATOM 963 N N . GLY A 1 121 ? -0.807 -16.914 -5.102 1.00 93.06 121 GLY A N 1
ATOM 964 C CA . GLY A 1 121 ? -1.394 -17.928 -5.977 1.00 93.06 121 GLY A CA 1
ATOM 965 C C . GLY A 1 121 ? -2.517 -17.414 -6.874 1.00 93.06 121 GLY A C 1
ATOM 966 O O . GLY A 1 121 ? -3.251 -18.226 -7.436 1.00 93.06 121 GLY A O 1
ATOM 967 N N . ASP A 1 122 ? -2.670 -16.096 -7.023 1.00 93.56 122 ASP A N 1
ATOM 968 C CA . ASP A 1 122 ? -3.563 -15.528 -8.032 1.00 93.56 122 ASP A CA 1
ATOM 969 C C . ASP A 1 122 ? -3.060 -15.885 -9.449 1.00 93.56 122 ASP A C 1
ATOM 971 O O . ASP A 1 122 ? -1.939 -15.506 -9.803 1.00 93.56 122 ASP A O 1
ATOM 975 N N . PRO A 1 123 ? -3.857 -16.596 -10.273 1.00 92.75 123 PRO A N 1
ATOM 976 C CA . PRO A 1 123 ? -3.450 -17.008 -11.616 1.00 92.75 123 PRO A CA 1
ATOM 977 C C . PRO A 1 123 ? -3.506 -15.868 -12.646 1.00 92.75 123 PRO A C 1
ATOM 979 O O . PRO A 1 123 ? -3.212 -16.086 -13.822 1.00 92.75 123 PRO A O 1
ATOM 982 N N . CYS A 1 124 ? -3.951 -14.669 -12.259 1.00 94.62 124 CYS A N 1
ATOM 983 C CA . CYS A 1 124 ? -4.089 -13.555 -13.187 1.00 94.62 124 CYS A CA 1
ATOM 984 C C . CYS A 1 124 ? -2.736 -13.062 -13.724 1.00 94.62 124 CYS A C 1
ATOM 986 O O . CYS A 1 124 ? -1.702 -13.103 -13.058 1.00 94.62 124 CYS A O 1
ATOM 988 N N . HIS A 1 125 ? -2.779 -12.529 -14.945 1.00 95.44 125 HIS A N 1
ATOM 989 C CA . HIS A 1 125 ? -1.667 -11.823 -15.566 1.00 95.44 125 HIS A CA 1
ATOM 990 C C . HIS A 1 125 ? -1.871 -10.313 -15.420 1.00 95.44 125 HIS A C 1
ATOM 992 O O . HIS A 1 125 ? -2.894 -9.771 -15.849 1.00 95.44 125 HIS A O 1
ATOM 998 N N . TYR A 1 126 ? -0.889 -9.640 -14.833 1.00 96.94 126 TYR A N 1
ATOM 999 C CA . TYR A 1 126 ? -0.922 -8.215 -14.533 1.00 96.94 126 TYR A CA 1
ATOM 1000 C C . TYR A 1 126 ? 0.097 -7.454 -15.374 1.00 96.94 126 TYR A C 1
ATOM 1002 O O . TYR A 1 126 ? 1.162 -7.968 -15.705 1.00 96.94 126 TYR A O 1
ATOM 1010 N N . VAL A 1 127 ? -0.226 -6.202 -15.694 1.00 96.69 127 VAL A N 1
ATOM 1011 C CA . VAL A 1 127 ? 0.625 -5.325 -16.498 1.00 96.69 127 VAL A CA 1
ATOM 1012 C C . VAL A 1 127 ? 0.708 -3.959 -15.832 1.00 96.69 127 VAL A C 1
ATOM 1014 O O . VAL A 1 127 ? -0.322 -3.363 -15.523 1.00 96.69 127 VAL A O 1
ATOM 1017 N N . VAL A 1 128 ? 1.928 -3.457 -15.655 1.00 96.56 128 VAL A N 1
ATOM 1018 C CA . VAL A 1 128 ? 2.207 -2.117 -15.128 1.00 96.56 128 VAL A CA 1
ATOM 1019 C C . VAL A 1 128 ? 3.031 -1.355 -16.158 1.00 96.56 128 VAL A C 1
ATOM 1021 O O . VAL A 1 128 ? 4.103 -1.809 -16.553 1.00 96.56 128 VAL A O 1
ATOM 1024 N N . ASP A 1 129 ? 2.520 -0.212 -16.609 1.00 94.50 129 ASP A N 1
ATOM 1025 C CA . ASP A 1 129 ? 3.238 0.692 -17.511 1.00 94.50 129 ASP A CA 1
ATOM 1026 C C . ASP A 1 129 ? 4.048 1.702 -16.684 1.00 94.50 129 ASP A C 1
ATOM 1028 O O . ASP A 1 129 ? 3.566 2.215 -15.677 1.00 94.50 129 ASP A O 1
ATOM 1032 N N . TRP A 1 130 ? 5.264 2.004 -17.135 1.00 93.81 130 TRP A N 1
ATOM 1033 C CA . TRP A 1 130 ? 6.210 2.889 -16.462 1.00 93.81 130 TRP A CA 1
ATOM 1034 C C . TRP A 1 130 ? 6.667 3.998 -17.404 1.00 93.81 130 TRP A C 1
ATOM 1036 O O . TRP A 1 130 ? 6.942 3.759 -18.581 1.00 93.81 130 TRP A O 1
ATOM 1046 N N . SER A 1 131 ? 6.820 5.203 -16.860 1.00 90.06 131 SER A N 1
ATOM 1047 C CA . SER A 1 131 ? 7.406 6.347 -17.576 1.00 90.06 131 SER A CA 1
ATOM 1048 C C . SER A 1 131 ? 8.940 6.321 -17.622 1.00 90.06 131 SER A C 1
ATOM 1050 O O . SER A 1 131 ? 9.541 7.156 -18.294 1.00 90.06 131 SER A O 1
ATOM 1052 N N . TYR A 1 132 ? 9.562 5.391 -16.893 1.00 88.81 132 TYR A N 1
ATOM 1053 C CA . TYR A 1 132 ? 11.007 5.254 -16.701 1.00 88.81 132 TYR A CA 1
ATOM 1054 C C . TYR A 1 132 ? 11.396 3.774 -16.719 1.00 88.81 132 TYR A C 1
ATOM 1056 O O . TYR A 1 132 ? 10.524 2.917 -16.585 1.00 88.81 132 TYR A O 1
ATOM 1064 N N . ASP A 1 133 ? 12.692 3.474 -16.820 1.00 91.62 133 ASP A N 1
ATOM 1065 C CA . ASP A 1 133 ? 13.194 2.110 -16.626 1.00 91.62 133 ASP A CA 1
ATOM 1066 C C . ASP A 1 133 ? 12.970 1.656 -15.167 1.00 91.62 133 ASP A C 1
ATOM 1068 O O . ASP A 1 133 ? 13.561 2.235 -14.245 1.00 91.62 133 ASP A O 1
ATOM 1072 N N . PRO A 1 134 ? 12.120 0.639 -14.919 1.00 94.69 134 PRO A N 1
ATOM 1073 C CA . PRO A 1 134 ? 11.849 0.175 -13.569 1.00 94.69 134 PRO A CA 1
ATOM 1074 C C . PRO A 1 134 ? 13.027 -0.577 -12.950 1.00 94.69 134 PRO A C 1
ATOM 1076 O O . PRO A 1 134 ? 13.086 -0.656 -11.728 1.00 94.69 134 PRO A O 1
ATOM 1079 N N . GLY A 1 135 ? 13.968 -1.122 -13.729 1.00 94.44 135 GLY A N 1
ATOM 1080 C CA . GLY A 1 135 ? 15.062 -1.944 -13.199 1.00 94.44 135 GLY A CA 1
ATOM 1081 C C . GLY A 1 135 ? 15.909 -1.207 -12.150 1.00 94.44 135 GLY A C 1
ATOM 1082 O O . GLY A 1 135 ? 15.924 -1.622 -10.986 1.00 94.44 135 GLY A O 1
ATOM 1083 N N . PRO A 1 136 ? 16.558 -0.084 -12.515 1.00 94.44 136 PRO A N 1
ATOM 1084 C CA . PRO A 1 136 ? 17.354 0.718 -11.586 1.00 94.44 136 PRO A CA 1
ATOM 1085 C C . PRO A 1 136 ? 16.539 1.275 -10.412 1.00 94.44 136 PRO A C 1
ATOM 1087 O O . PRO A 1 136 ? 17.040 1.353 -9.293 1.00 94.44 136 PRO A O 1
ATOM 1090 N N . ILE A 1 137 ? 15.271 1.629 -10.644 1.00 95.44 137 ILE A N 1
ATOM 1091 C CA . ILE A 1 137 ? 14.377 2.158 -9.607 1.00 95.44 137 ILE A CA 1
ATOM 1092 C C . ILE A 1 137 ? 14.064 1.088 -8.560 1.00 95.44 137 ILE A C 1
ATOM 1094 O O . ILE A 1 137 ? 14.250 1.317 -7.367 1.00 95.44 137 ILE A O 1
ATOM 1098 N N . LEU A 1 138 ? 13.599 -0.085 -8.995 1.00 96.44 138 LEU A N 1
ATOM 1099 C CA . LEU A 1 138 ? 13.251 -1.192 -8.106 1.00 96.44 138 LEU A CA 1
ATOM 1100 C C . LEU A 1 138 ? 14.476 -1.666 -7.320 1.00 96.44 138 LEU A C 1
ATOM 1102 O O . LEU A 1 138 ? 14.358 -1.966 -6.133 1.00 96.44 138 LEU A O 1
ATOM 1106 N N . GLN A 1 139 ? 15.652 -1.685 -7.956 1.00 95.88 139 GLN A N 1
ATOM 1107 C CA . GLN A 1 139 ? 16.906 -1.996 -7.279 1.00 95.88 139 GLN A CA 1
ATOM 1108 C C . GLN A 1 139 ? 17.239 -0.965 -6.192 1.00 95.88 139 GLN A C 1
ATOM 1110 O O . GLN A 1 139 ? 17.491 -1.365 -5.055 1.00 95.88 139 GLN A O 1
ATOM 1115 N N . ALA A 1 140 ? 17.209 0.333 -6.515 1.00 96.69 140 ALA A N 1
ATOM 1116 C CA . ALA A 1 140 ? 17.505 1.396 -5.556 1.00 96.69 140 ALA A CA 1
ATOM 1117 C C . ALA A 1 140 ? 16.554 1.341 -4.349 1.00 96.69 140 ALA A C 1
ATOM 1119 O O . ALA A 1 140 ? 17.002 1.363 -3.205 1.00 96.69 140 ALA A O 1
ATOM 1120 N N . LEU A 1 141 ? 15.252 1.147 -4.584 1.00 97.50 141 LEU A N 1
ATOM 1121 C CA . LEU A 1 141 ? 14.259 0.990 -3.515 1.00 97.50 141 LEU A CA 1
ATOM 1122 C C . LEU A 1 141 ? 14.512 -0.259 -2.659 1.00 97.50 141 LEU A C 1
ATOM 1124 O O . LEU A 1 141 ? 14.457 -0.192 -1.433 1.00 97.50 141 LEU A O 1
ATOM 1128 N N . ALA A 1 142 ? 14.837 -1.398 -3.276 1.00 95.69 142 ALA A N 1
ATOM 1129 C CA . ALA A 1 142 ? 15.147 -2.624 -2.541 1.00 95.69 142 ALA A CA 1
ATOM 1130 C C . ALA A 1 142 ? 16.416 -2.490 -1.677 1.00 95.69 142 ALA A C 1
ATOM 1132 O O . ALA A 1 142 ? 16.505 -3.103 -0.611 1.00 95.69 142 ALA A O 1
ATOM 1133 N N . GLN A 1 143 ? 17.385 -1.688 -2.126 1.00 96.62 143 GLN A N 1
ATOM 1134 C CA . GLN A 1 143 ? 18.665 -1.455 -1.448 1.00 96.62 143 GLN A CA 1
ATOM 1135 C C . GLN A 1 143 ? 18.647 -0.226 -0.523 1.00 96.62 143 GLN A C 1
ATOM 1137 O O . GLN A 1 143 ? 19.606 -0.018 0.218 1.00 96.62 143 GLN A O 1
ATOM 1142 N N . ARG A 1 144 ? 17.541 0.536 -0.495 1.00 96.06 144 ARG A N 1
ATOM 1143 C CA . ARG A 1 144 ? 17.408 1.826 0.213 1.00 96.06 144 ARG A CA 1
ATOM 1144 C C . ARG A 1 144 ? 18.461 2.846 -0.221 1.00 96.06 144 ARG A C 1
ATOM 1146 O O . ARG A 1 144 ? 18.982 3.616 0.584 1.00 96.06 144 ARG A O 1
ATOM 1153 N N . GLU A 1 145 ? 18.787 2.815 -1.503 1.00 96.69 145 GLU A N 1
ATOM 1154 C CA . GLU A 1 145 ? 19.682 3.765 -2.145 1.00 96.69 145 GLU A CA 1
ATOM 1155 C C . GLU A 1 145 ? 18.878 4.917 -2.762 1.00 96.69 145 GLU A C 1
ATOM 1157 O O . GLU A 1 145 ? 17.686 4.751 -3.051 1.00 96.69 145 GLU A O 1
ATOM 1162 N N . PRO A 1 146 ? 19.503 6.090 -2.972 1.00 95.75 146 PRO A N 1
ATOM 1163 C CA . PRO A 1 146 ? 18.856 7.199 -3.656 1.00 95.75 146 PRO A CA 1
ATOM 1164 C C . PRO A 1 146 ? 18.367 6.798 -5.048 1.00 95.75 146 PRO A C 1
ATOM 1166 O O . PRO A 1 146 ? 19.076 6.129 -5.803 1.00 95.75 146 PRO A O 1
ATOM 1169 N N . LEU A 1 147 ? 17.163 7.246 -5.399 1.00 94.06 147 LEU A N 1
ATOM 1170 C CA . LEU A 1 147 ? 16.603 6.997 -6.722 1.00 94.06 147 LEU A CA 1
ATOM 1171 C C . LEU A 1 147 ? 17.484 7.598 -7.831 1.00 94.06 147 LEU A C 1
ATOM 1173 O O . LEU A 1 147 ? 18.010 8.703 -7.668 1.00 94.06 147 LEU A O 1
ATOM 1177 N N . PRO A 1 148 ? 17.619 6.897 -8.972 1.00 90.81 148 PRO A N 1
ATOM 1178 C CA . PRO A 1 148 ? 18.361 7.409 -10.115 1.00 90.81 148 PRO A CA 1
ATOM 1179 C C . PRO A 1 148 ? 17.709 8.681 -10.671 1.00 90.81 148 PRO A C 1
ATOM 1181 O O . PRO A 1 148 ? 16.507 8.914 -10.494 1.00 90.81 148 PRO A O 1
ATOM 1184 N N . ASP A 1 149 ? 18.509 9.486 -11.373 1.00 84.19 149 ASP A N 1
ATOM 1185 C CA . ASP A 1 149 ? 18.006 10.663 -12.078 1.00 84.19 149 ASP A CA 1
ATOM 1186 C C . ASP A 1 149 ? 16.957 10.257 -13.127 1.00 84.19 149 ASP A C 1
ATOM 1188 O O . ASP A 1 149 ? 17.085 9.244 -13.817 1.00 84.19 149 ASP A O 1
ATOM 1192 N N . ARG A 1 150 ? 15.895 11.055 -13.223 1.00 81.06 150 ARG A N 1
ATOM 1193 C CA . ARG A 1 150 ? 14.690 10.791 -14.022 1.00 81.06 150 ARG A CA 1
ATOM 1194 C C . ARG A 1 150 ? 14.589 11.722 -15.232 1.00 81.06 150 ARG A C 1
ATOM 1196 O O . ARG A 1 150 ? 13.488 11.984 -15.714 1.00 81.06 150 ARG A O 1
ATOM 1203 N N . ALA A 1 151 ? 15.721 12.257 -15.684 1.00 68.00 151 ALA A N 1
ATOM 1204 C CA . ALA A 1 151 ? 15.783 13.295 -16.709 1.00 68.00 151 ALA A CA 1
ATOM 1205 C C . ALA A 1 151 ? 15.188 12.866 -18.065 1.00 68.00 151 ALA A C 1
ATOM 1207 O O . ALA A 1 151 ? 14.573 13.693 -18.737 1.00 68.00 151 ALA A O 1
ATOM 1208 N N . ASP A 1 152 ? 15.292 11.581 -18.430 1.00 75.75 152 ASP A N 1
ATOM 1209 C CA . ASP A 1 152 ? 14.825 11.068 -19.721 1.00 75.75 152 ASP A CA 1
ATOM 1210 C C . ASP A 1 152 ? 13.710 10.019 -19.560 1.00 75.75 152 ASP A C 1
ATOM 1212 O O . ASP A 1 152 ? 13.979 8.888 -19.144 1.00 75.75 152 ASP A O 1
ATOM 1216 N N . PRO A 1 153 ? 12.448 10.343 -19.907 1.00 79.56 153 PRO A N 1
ATOM 1217 C CA . PRO A 1 153 ? 11.376 9.361 -19.893 1.00 79.56 153 PRO A CA 1
ATOM 1218 C C . PRO A 1 153 ? 11.593 8.305 -20.987 1.00 79.56 153 PRO A C 1
ATOM 1220 O O . PRO A 1 153 ? 11.751 8.612 -22.179 1.00 79.56 153 PRO A O 1
ATOM 1223 N N . ASP A 1 154 ? 11.547 7.044 -20.569 1.00 83.75 154 ASP A N 1
ATOM 1224 C CA . ASP A 1 154 ? 11.633 5.875 -21.434 1.00 83.75 154 ASP A CA 1
ATOM 1225 C C . ASP A 1 154 ? 10.548 4.882 -21.033 1.00 83.75 154 ASP A C 1
ATOM 1227 O O . ASP A 1 154 ? 10.500 4.409 -19.895 1.00 83.75 154 ASP A O 1
ATOM 1231 N N . LEU A 1 155 ? 9.643 4.605 -21.968 1.00 90.69 155 LEU A N 1
ATOM 1232 C CA . LEU A 1 155 ? 8.443 3.838 -21.677 1.00 90.69 155 LEU A CA 1
ATOM 1233 C C . LEU A 1 155 ? 8.800 2.367 -21.503 1.00 90.69 155 LEU A C 1
ATOM 1235 O O . LEU A 1 155 ? 9.314 1.717 -22.415 1.00 90.69 155 LEU A O 1
ATOM 1239 N N . HIS A 1 156 ? 8.469 1.837 -20.338 1.00 93.44 156 HIS A N 1
ATOM 1240 C CA . HIS A 1 156 ? 8.661 0.436 -20.007 1.00 93.44 156 HIS A CA 1
ATOM 1241 C C . HIS A 1 156 ? 7.343 -0.180 -19.566 1.00 93.44 156 HIS A C 1
ATOM 1243 O O . HIS A 1 156 ? 6.376 0.500 -19.225 1.00 93.44 156 HIS A O 1
ATOM 1249 N N . ARG A 1 157 ? 7.305 -1.503 -19.596 1.00 95.00 157 ARG A N 1
ATOM 1250 C CA . ARG A 1 157 ? 6.187 -2.305 -19.138 1.00 95.00 157 ARG A CA 1
ATOM 1251 C C . ARG A 1 157 ? 6.723 -3.452 -18.314 1.00 95.00 157 ARG A C 1
ATOM 1253 O O . ARG A 1 157 ? 7.604 -4.170 -18.775 1.00 95.00 157 ARG A O 1
ATOM 1260 N N . THR A 1 158 ? 6.144 -3.654 -17.145 1.00 96.44 158 THR A N 1
ATOM 1261 C CA . THR A 1 158 ? 6.362 -4.869 -16.373 1.00 96.44 158 THR A CA 1
ATOM 1262 C C . THR A 1 158 ? 5.147 -5.765 -16.516 1.00 96.44 158 THR A C 1
ATOM 1264 O O . THR A 1 158 ? 4.022 -5.336 -16.268 1.00 96.44 158 THR A O 1
ATOM 1267 N N . GLU A 1 159 ? 5.379 -7.003 -16.924 1.00 97.38 159 GLU A N 1
ATOM 1268 C CA . GLU A 1 159 ? 4.384 -8.072 -16.905 1.00 97.38 159 GLU A CA 1
ATOM 1269 C C . GLU A 1 159 ? 4.616 -8.916 -15.652 1.00 97.38 159 GLU A C 1
ATOM 1271 O O . GLU A 1 159 ? 5.762 -9.246 -15.357 1.00 97.38 159 GLU A O 1
ATOM 1276 N N . ILE A 1 160 ? 3.559 -9.243 -14.905 1.00 97.75 160 ILE A N 1
ATOM 1277 C CA . ILE A 1 160 ? 3.625 -10.020 -13.659 1.00 97.75 160 ILE A CA 1
ATOM 1278 C C . ILE A 1 160 ? 2.655 -11.204 -13.753 1.00 97.75 160 ILE A C 1
ATOM 1280 O O . ILE A 1 160 ? 1.469 -11.020 -14.026 1.00 97.75 160 ILE A O 1
ATOM 1284 N N . SER A 1 161 ? 3.151 -12.423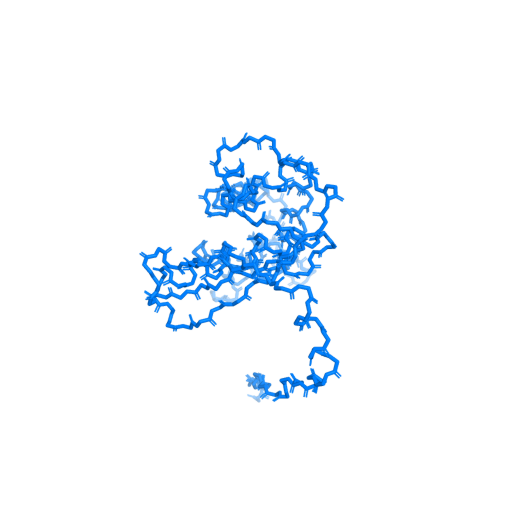 -13.550 1.00 96.19 161 SER A N 1
ATOM 1285 C CA . SER A 1 161 ? 2.380 -13.671 -13.625 1.00 96.19 161 SER A CA 1
ATOM 1286 C C . SER A 1 161 ? 3.155 -14.833 -13.000 1.00 96.19 161 SER A C 1
ATOM 1288 O O . SER A 1 161 ? 4.384 -14.849 -13.026 1.00 96.19 161 SER A O 1
ATOM 1290 N N . SER A 1 162 ? 2.436 -15.832 -12.478 1.00 94.81 162 SER A N 1
ATOM 1291 C CA . SER A 1 162 ? 3.008 -17.062 -11.913 1.00 94.81 162 SER A CA 1
ATOM 1292 C C . SER A 1 162 ? 3.824 -17.878 -12.916 1.00 94.81 162 SER A C 1
ATOM 1294 O O . SER A 1 162 ? 4.677 -18.662 -12.510 1.00 94.81 162 SER A O 1
ATOM 1296 N N . ASP A 1 163 ? 3.571 -17.686 -14.212 1.00 94.44 163 ASP A N 1
ATOM 1297 C CA . ASP A 1 163 ? 4.165 -18.485 -15.287 1.00 94.44 163 ASP A CA 1
ATOM 1298 C C . ASP A 1 163 ? 5.537 -17.946 -15.730 1.00 94.44 163 ASP A C 1
ATOM 1300 O O . ASP A 1 163 ? 6.222 -18.555 -16.554 1.00 94.44 163 ASP A O 1
ATOM 1304 N N . LEU A 1 164 ? 5.955 -16.799 -15.186 1.00 92.81 164 LEU A N 1
ATOM 1305 C CA . LEU A 1 164 ? 7.237 -16.169 -15.485 1.00 92.81 164 LEU A CA 1
ATOM 1306 C C . LEU A 1 164 ? 8.335 -16.675 -14.529 1.00 92.81 164 LEU A C 1
ATOM 1308 O O . LEU A 1 164 ? 8.072 -16.839 -13.336 1.00 92.81 164 LEU A O 1
ATOM 1312 N N . PRO A 1 165 ? 9.593 -16.842 -14.992 1.00 86.88 165 PRO A N 1
ATOM 1313 C CA . PRO A 1 165 ? 10.678 -17.431 -14.193 1.00 86.88 165 PRO A CA 1
ATOM 1314 C C . PRO A 1 165 ? 10.931 -16.765 -12.832 1.00 86.88 165 PRO A C 1
ATOM 1316 O O . PRO A 1 165 ? 11.312 -17.437 -11.877 1.00 86.88 165 PRO A O 1
ATOM 1319 N N . TYR A 1 166 ? 10.709 -15.452 -12.743 1.00 89.88 166 TYR A N 1
ATOM 1320 C CA . TYR A 1 166 ? 10.875 -14.656 -11.521 1.00 89.88 166 TYR A CA 1
ATOM 1321 C C . TYR A 1 166 ? 9.589 -13.924 -11.132 1.00 89.88 166 TYR A C 1
ATOM 1323 O O . TYR A 1 166 ? 9.636 -12.887 -10.476 1.00 89.88 166 TYR A O 1
ATOM 1331 N N . LEU A 1 167 ? 8.440 -14.453 -11.562 1.00 94.19 167 LEU A N 1
ATOM 1332 C CA . LEU A 1 167 ? 7.103 -13.867 -11.423 1.00 94.19 167 LEU A CA 1
ATOM 1333 C C . LEU A 1 167 ? 6.863 -12.573 -12.207 1.00 94.19 167 LEU A C 1
ATOM 1335 O O . LEU A 1 167 ? 5.716 -12.155 -12.330 1.00 94.19 167 LEU A O 1
ATOM 1339 N N . PHE A 1 168 ? 7.903 -11.941 -12.749 1.00 96.19 168 PHE A N 1
ATOM 1340 C CA . PHE A 1 168 ? 7.768 -10.767 -13.599 1.00 96.19 168 PHE A CA 1
ATOM 1341 C C . PHE A 1 168 ? 8.860 -10.680 -14.671 1.00 96.19 168 PHE A C 1
ATOM 1343 O O . PHE A 1 168 ? 9.922 -11.293 -14.556 1.00 96.19 168 PHE A O 1
ATOM 1350 N N . GLU A 1 169 ? 8.591 -9.884 -15.702 1.00 95.94 169 GLU A N 1
ATOM 1351 C CA . GLU A 1 169 ? 9.527 -9.521 -16.766 1.00 95.94 169 GLU A CA 1
ATOM 1352 C C . GLU A 1 169 ? 9.376 -8.028 -17.091 1.00 95.94 169 GLU A C 1
ATOM 1354 O O . GLU A 1 169 ? 8.260 -7.508 -17.141 1.00 95.94 169 GLU A O 1
ATOM 1359 N N . ILE A 1 170 ? 10.495 -7.336 -17.315 1.00 94.75 170 ILE A N 1
ATOM 1360 C CA . ILE A 1 170 ? 10.523 -5.925 -17.722 1.00 94.75 170 ILE A CA 1
ATOM 1361 C C . ILE A 1 170 ? 10.788 -5.859 -19.226 1.00 94.75 170 ILE A C 1
ATOM 1363 O O . ILE A 1 170 ? 11.792 -6.375 -19.715 1.00 94.75 170 ILE A O 1
ATOM 1367 N N . LYS A 1 171 ? 9.907 -5.179 -19.956 1.00 92.75 171 LYS A N 1
ATOM 1368 C CA . LYS A 1 171 ? 10.000 -4.960 -21.400 1.00 92.75 171 LYS A CA 1
ATOM 1369 C C . LYS A 1 171 ? 10.086 -3.472 -21.693 1.00 92.75 171 LYS A C 1
ATOM 1371 O O . LYS A 1 171 ? 9.288 -2.677 -21.199 1.00 92.75 171 LYS A O 1
ATOM 1376 N N . ARG A 1 172 ? 11.023 -3.095 -22.557 1.00 90.25 172 ARG A N 1
ATOM 1377 C CA . ARG A 1 172 ? 11.084 -1.745 -23.117 1.00 90.25 172 ARG A CA 1
ATOM 1378 C C . ARG A 1 172 ? 10.034 -1.597 -24.213 1.00 90.25 172 ARG A C 1
ATOM 1380 O O . ARG A 1 172 ? 9.947 -2.441 -25.105 1.00 90.25 172 ARG A O 1
ATOM 1387 N N . LEU A 1 173 ? 9.248 -0.527 -24.169 1.00 86.31 173 LEU A N 1
ATOM 1388 C CA . LEU A 1 173 ? 8.272 -0.220 -25.208 1.00 86.31 173 LEU A CA 1
ATOM 1389 C C . LEU A 1 173 ? 8.945 0.643 -26.279 1.00 86.31 173 LEU A C 1
ATOM 1391 O O . LEU A 1 173 ? 9.400 1.753 -26.010 1.00 86.31 173 LEU A O 1
ATOM 1395 N N . ALA A 1 174 ? 9.010 0.145 -27.515 1.00 76.62 174 ALA A N 1
ATOM 1396 C CA . ALA A 1 174 ? 9.506 0.945 -28.630 1.00 76.62 174 ALA A CA 1
ATOM 1397 C C . ALA A 1 174 ? 8.607 2.181 -28.822 1.00 76.62 174 ALA A C 1
ATOM 1399 O O . ALA A 1 174 ? 7.381 2.043 -28.888 1.00 76.62 174 ALA A O 1
ATOM 1400 N N . ARG A 1 175 ? 9.208 3.377 -28.951 1.00 60.81 175 ARG A N 1
ATOM 1401 C CA . ARG A 1 175 ? 8.486 4.658 -29.118 1.00 60.81 175 ARG A CA 1
ATOM 1402 C C . ARG A 1 175 ? 7.471 4.635 -30.274 1.00 60.81 175 ARG A C 1
ATOM 1404 O O . ARG A 1 175 ? 6.435 5.285 -30.175 1.00 60.81 175 ARG A O 1
ATOM 1411 N N . ASP A 1 176 ? 7.693 3.810 -31.297 1.00 49.69 176 ASP A N 1
ATOM 1412 C CA . ASP A 1 176 ? 6.797 3.670 -32.456 1.00 49.69 176 ASP A CA 1
ATOM 1413 C C . ASP A 1 176 ? 5.483 2.922 -32.154 1.00 49.69 176 ASP A C 1
ATOM 1415 O O . ASP A 1 176 ? 4.499 3.073 -32.878 1.00 49.69 176 ASP A O 1
ATOM 1419 N N . SER A 1 177 ? 5.411 2.186 -31.040 1.00 48.47 177 SER A N 1
ATOM 1420 C CA . SER A 1 177 ? 4.190 1.478 -30.610 1.00 48.47 177 SER A CA 1
ATOM 1421 C C . SER A 1 177 ? 3.166 2.412 -29.946 1.00 48.47 177 SER A C 1
ATOM 1423 O O . SER A 1 177 ? 2.010 2.036 -29.742 1.00 48.47 177 SER A O 1
ATOM 1425 N N . ALA A 1 178 ? 3.561 3.649 -29.614 1.00 46.66 178 ALA A N 1
ATOM 1426 C CA . ALA A 1 178 ? 2.659 4.656 -29.054 1.00 46.66 178 ALA A CA 1
ATOM 1427 C C . ALA A 1 178 ? 1.604 5.132 -30.074 1.00 46.66 178 ALA A C 1
ATOM 1429 O O . ALA A 1 178 ? 0.520 5.561 -29.679 1.00 46.66 178 ALA A O 1
ATOM 1430 N N . ASN A 1 179 ? 1.870 4.982 -31.380 1.00 41.53 179 ASN A N 1
ATOM 1431 C CA . ASN A 1 179 ? 0.942 5.372 -32.447 1.00 41.53 179 ASN A CA 1
ATOM 1432 C C . ASN A 1 179 ? -0.210 4.378 -32.678 1.00 41.53 179 ASN A C 1
ATOM 1434 O O . ASN A 1 179 ? -1.218 4.745 -33.283 1.00 41.53 179 ASN A O 1
ATOM 1438 N N . GLU A 1 180 ? -0.133 3.147 -32.163 1.00 41.38 180 GLU A N 1
ATOM 1439 C CA . GLU A 1 180 ? -1.256 2.199 -32.252 1.00 41.38 180 GLU A CA 1
ATOM 1440 C C . GLU A 1 180 ? -2.306 2.408 -31.147 1.00 41.38 180 GLU A C 1
ATOM 1442 O O . GLU A 1 180 ? -3.462 2.002 -31.295 1.00 41.38 180 GLU A O 1
ATOM 1447 N N . ARG A 1 181 ? -1.967 3.125 -30.064 1.00 47.50 181 ARG A N 1
ATOM 1448 C CA . ARG A 1 181 ? -2.874 3.334 -28.920 1.00 47.50 181 ARG A CA 1
ATOM 1449 C C . ARG A 1 181 ? -3.958 4.391 -29.140 1.00 47.50 181 ARG A C 1
ATOM 1451 O O . ARG A 1 181 ? -4.915 4.418 -28.375 1.00 47.50 181 ARG A O 1
ATOM 1458 N N . SER A 1 182 ? -3.904 5.176 -30.220 1.00 40.88 182 SER A N 1
ATOM 1459 C CA . SER A 1 182 ? -5.027 6.052 -30.608 1.00 40.88 182 SER A CA 1
ATOM 1460 C C . SER A 1 182 ? -6.223 5.267 -31.190 1.00 40.88 182 SER A C 1
ATOM 1462 O O . SER A 1 182 ? -7.312 5.810 -31.358 1.00 40.88 182 SER A O 1
ATOM 1464 N N . LYS A 1 183 ? -6.061 3.960 -31.469 1.00 38.69 183 LYS A N 1
ATOM 1465 C CA . LYS A 1 183 ? -7.134 3.098 -32.001 1.00 38.69 183 LYS A CA 1
ATOM 1466 C C . LYS A 1 183 ? -7.845 2.231 -30.958 1.00 38.69 183 LYS A C 1
ATOM 1468 O O . LYS A 1 183 ? -8.899 1.688 -31.273 1.00 38.69 183 LYS A O 1
ATOM 1473 N N . PHE A 1 184 ? -7.352 2.153 -29.721 1.00 37.72 184 PHE A N 1
ATOM 1474 C CA . PHE A 1 184 ? -8.023 1.429 -28.632 1.00 37.72 184 PHE A CA 1
ATOM 1475 C C . PHE A 1 184 ? -8.668 2.399 -27.644 1.00 37.72 184 PHE A C 1
ATOM 1477 O O . PHE A 1 184 ? -8.388 2.430 -26.449 1.00 37.72 184 PHE A O 1
ATOM 1484 N N . HIS A 1 185 ? -9.582 3.195 -28.189 1.00 36.06 185 HIS A N 1
ATOM 1485 C CA . HIS A 1 185 ? -10.672 3.775 -27.430 1.00 36.06 185 HIS A CA 1
ATOM 1486 C C . HIS A 1 185 ? -11.462 2.647 -26.734 1.00 36.06 185 HIS A C 1
ATOM 1488 O O . HIS A 1 185 ? -11.901 1.695 -27.374 1.00 36.06 185 HIS A O 1
ATOM 1494 N N . THR A 1 186 ? -11.742 2.840 -25.444 1.00 38.88 186 THR A N 1
ATOM 1495 C CA . THR A 1 186 ? -13.041 2.482 -24.851 1.00 38.88 186 THR A CA 1
ATOM 1496 C C . THR A 1 186 ? 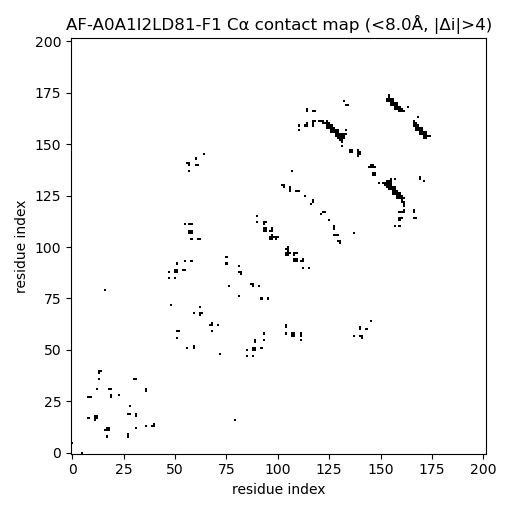-13.335 0.984 -24.665 1.00 38.88 186 THR A C 1
ATOM 1498 O O . THR A 1 186 ? -14.227 0.426 -25.294 1.00 38.88 186 THR A O 1
ATOM 1501 N N . ALA A 1 187 ? -12.712 0.365 -23.662 1.00 33.19 187 ALA A N 1
ATOM 1502 C CA . ALA A 1 187 ? -13.360 -0.706 -22.902 1.00 33.19 187 ALA A CA 1
ATOM 1503 C C . ALA A 1 187 ? -13.690 -0.175 -21.500 1.00 33.19 187 ALA A C 1
ATOM 1505 O O . ALA A 1 187 ? -13.020 -0.460 -20.515 1.00 33.19 187 ALA A O 1
ATOM 1506 N N . LEU A 1 188 ? -14.743 0.646 -21.442 1.00 35.88 188 LEU A N 1
ATOM 1507 C CA . LEU A 1 188 ? -15.557 0.817 -20.242 1.00 35.88 188 LEU A CA 1
ATOM 1508 C C . LEU A 1 188 ? -15.938 -0.582 -19.740 1.00 35.88 188 LEU A C 1
ATOM 1510 O O . LEU A 1 188 ? -16.777 -1.245 -20.354 1.00 35.88 188 LEU A O 1
ATOM 1514 N N . THR A 1 189 ? -15.369 -1.030 -18.622 1.00 36.91 189 THR A N 1
ATOM 1515 C CA . THR A 1 189 ? -15.895 -2.171 -17.866 1.00 36.91 189 THR A CA 1
ATOM 1516 C C . THR A 1 189 ? -17.228 -1.761 -17.253 1.00 36.91 189 THR A C 1
ATOM 1518 O O . THR A 1 189 ? -17.360 -1.279 -16.130 1.00 36.91 189 THR A O 1
ATOM 1521 N N . ARG A 1 190 ? -18.263 -1.929 -18.072 1.00 32.19 190 ARG A N 1
ATOM 1522 C CA . ARG A 1 190 ? -19.664 -1.885 -17.695 1.00 32.19 190 ARG A CA 1
ATOM 1523 C C . ARG A 1 190 ? -19.941 -3.091 -16.792 1.00 32.19 190 ARG A C 1
ATOM 1525 O O . ARG A 1 190 ? -19.997 -4.217 -17.262 1.00 32.19 190 ARG A O 1
ATOM 1532 N N . GLY A 1 191 ? -20.191 -2.816 -15.515 1.00 33.66 191 GLY A N 1
ATOM 1533 C CA . GLY A 1 191 ? -21.164 -3.550 -14.708 1.00 33.66 191 GLY A CA 1
ATOM 1534 C C . GLY A 1 191 ? -20.709 -4.848 -14.041 1.00 33.66 191 GLY A C 1
ATOM 1535 O O . GLY A 1 191 ? -20.927 -5.932 -14.563 1.00 33.66 191 GLY A O 1
ATOM 1536 N N . SER A 1 192 ? -20.338 -4.742 -12.767 1.00 32.28 192 SER A N 1
ATOM 1537 C CA . SER A 1 192 ? -20.900 -5.648 -11.764 1.00 32.28 192 SER A CA 1
ATOM 1538 C C . SER A 1 192 ? -21.287 -4.829 -10.538 1.00 32.28 192 SER A C 1
ATOM 1540 O O . SER A 1 192 ? -20.470 -4.502 -9.682 1.00 32.28 192 SER A O 1
ATOM 1542 N N . ARG A 1 193 ? -22.560 -4.411 -10.500 1.00 32.91 193 ARG A N 1
ATOM 1543 C CA . ARG A 1 193 ? -23.176 -3.908 -9.272 1.00 32.91 193 ARG A CA 1
ATOM 1544 C C . ARG A 1 193 ? -23.207 -5.078 -8.298 1.00 32.91 193 ARG A C 1
ATOM 1546 O O . ARG A 1 193 ? -23.995 -6.004 -8.490 1.00 32.91 193 ARG A O 1
ATOM 1553 N N . TYR A 1 194 ? -22.410 -5.000 -7.240 1.00 31.41 194 TYR A N 1
ATOM 1554 C CA . TYR A 1 194 ? -22.699 -5.738 -6.019 1.00 31.41 194 TYR A CA 1
ATOM 1555 C C . TYR A 1 194 ? -24.130 -5.389 -5.596 1.00 31.41 194 TYR A C 1
ATOM 1557 O O . TYR A 1 194 ? -24.443 -4.241 -5.270 1.00 31.41 194 TYR A O 1
ATOM 1565 N N . LYS A 1 195 ? -25.032 -6.372 -5.672 1.00 33.06 195 LYS A N 1
ATOM 1566 C CA . LYS A 1 195 ? -26.364 -6.266 -5.085 1.00 33.06 195 LYS A CA 1
ATOM 1567 C C . LYS A 1 195 ? -26.187 -6.210 -3.572 1.00 33.06 195 LYS A C 1
ATOM 1569 O O . LYS A 1 195 ? -25.958 -7.224 -2.926 1.00 33.06 195 LYS A O 1
ATOM 1574 N N . SER A 1 196 ? -26.320 -5.005 -3.033 1.00 32.44 196 SER A N 1
ATOM 1575 C CA . SER A 1 196 ? -26.761 -4.783 -1.663 1.00 32.44 196 SER A CA 1
ATOM 1576 C C . SER A 1 196 ? -28.142 -5.422 -1.507 1.00 32.44 196 SER A C 1
ATOM 1578 O O . SER A 1 196 ? -29.138 -4.902 -2.011 1.00 32.44 196 SER A O 1
ATOM 1580 N N . THR A 1 197 ? -28.216 -6.583 -0.863 1.00 34.97 197 THR A N 1
ATOM 1581 C CA . THR A 1 197 ? -29.459 -7.030 -0.233 1.00 34.97 197 THR A CA 1
ATOM 1582 C C . THR A 1 197 ? -29.523 -6.377 1.136 1.00 34.97 197 THR A C 1
ATOM 1584 O O . THR A 1 197 ? -29.067 -6.933 2.134 1.00 34.97 197 THR A O 1
ATOM 1587 N N . GLY A 1 198 ? -30.071 -5.163 1.159 1.00 31.11 198 GLY A N 1
ATOM 1588 C CA . GLY A 1 198 ? -30.641 -4.594 2.366 1.00 31.11 198 GLY A CA 1
ATOM 1589 C C . GLY A 1 198 ? -31.827 -5.451 2.798 1.00 31.11 198 GLY A C 1
ATOM 1590 O O . GLY A 1 198 ? -32.828 -5.536 2.091 1.00 31.11 198 GLY A O 1
ATOM 1591 N N . ALA A 1 199 ? -31.703 -6.091 3.955 1.00 34.56 199 ALA A N 1
ATOM 1592 C CA . ALA A 1 199 ? -32.851 -6.526 4.728 1.00 34.56 199 ALA A CA 1
ATOM 1593 C C . ALA A 1 199 ? -33.462 -5.273 5.368 1.00 34.56 199 ALA A C 1
ATOM 1595 O O . ALA A 1 199 ? -32.819 -4.612 6.182 1.00 34.56 199 ALA A O 1
ATOM 1596 N N . THR A 1 200 ? -34.676 -4.919 4.953 1.00 36.31 200 THR A N 1
ATOM 1597 C CA . THR A 1 200 ? -35.536 -3.971 5.672 1.00 36.31 200 THR A CA 1
ATOM 1598 C C . THR A 1 200 ? -36.680 -4.752 6.299 1.00 36.31 200 THR A C 1
ATOM 1600 O O . THR A 1 200 ? -37.215 -5.678 5.693 1.00 36.31 200 THR A O 1
ATOM 1603 N N . SER A 1 201 ? -36.978 -4.382 7.537 1.00 36.94 201 SER A N 1
ATOM 1604 C CA . SER A 1 201 ? -37.930 -4.979 8.462 1.00 36.94 201 SER A CA 1
ATOM 1605 C C . SER A 1 201 ? -39.363 -5.095 7.937 1.00 36.94 201 SER A C 1
ATOM 1607 O O . SER A 1 201 ? -39.854 -4.205 7.240 1.00 36.94 201 SER A O 1
ATOM 1609 N N . GLN A 1 202 ? -40.053 -6.127 8.423 1.00 33.78 202 GLN A N 1
ATOM 1610 C CA . GLN A 1 202 ? -41.375 -5.998 9.038 1.00 33.78 202 GLN A CA 1
ATOM 1611 C C . GLN A 1 202 ? -41.319 -6.638 10.422 1.00 33.78 202 GLN A C 1
ATOM 1613 O O . GLN A 1 202 ? -40.579 -7.640 10.558 1.00 33.78 202 GLN A O 1
#

pLDDT: mean 84.05, std 19.67, range [31.11, 98.25]

Foldseek 3Di:
DDPVVVVVLVVCLLLVNDDDDPPDDVVSVCCNPDPVSVVSNVVLLVVLLVLQCVQLQLLLLVCVLVVNNVVLSVVQSPPSDPDSDSVCSNLSSLVVQCPPPDLVSNQSSQVSNLQVCQVVPNQDKDKGKFQDQCPQSSVCSVVSHDRDDPPHGWIKMKIAGNVDPSRIDIGTDDPVVVVVVVVPPDPPPPDDPPDPPDDDDD

Mean predicted aligned error: 10.05 Å

Secondary structure (DSSP, 8-state):
--HHHHHHHHHHHHTT-----TTS-HHHHHHHT-HHHHHHHHHHHHHHHHHHHHHSHHHHHHHHHTT-HHHHHHHHHTSTT--SSGGGHHHHHHHHGGG-SSHHHHHHHHHHHHHHHHHTT----EEEEESS-HHHHHHHHHHTPPPPP--S---EEEEE-TTSTTSEEEEEPPGGGGGGGGG-------------------

Sequence (202 aa):
MDLASHQRILLGLMRSTYQPGAGDAPYYHRVAGSPDLQEARGNVLLWRIYVLERTCVLTVELLRQAEVLEEALQAFIRQENISPFREYQPLAFLDFLGGHADPLVVSVSQFELALMKVREGDPCHYVVDWSYDPGPILQALAQREPLPDRADPDLHRTEISSDLPYLFEIKRLARDSANERSKFHTALTRGSRYKSTGATSQ